Protein AF-A0A7C0XYM8-F1 (afdb_monomer_lite)

Foldseek 3Di:
DVLLVLLLVLLVVLLVVLVVQCPDPDPDPVSVVLSVVSNVLSVVLVVCSVCLVVLVVVLVVVCVVVVFDPVLLVVVLVVVLVVLVVVLVVLVVVLVVVVVVPPPPVNVVSVVVNVVSVVVNVVSVVLVVVLCCLVVCLSVLLSVLSNLSSHHPNRSNVVSVVSNCCSRCVSNVSRCVVVVVVVVVVVVPPPPPPLLKAKEFEAELARQGDAFKWKFKDFPPDPHGPDTFTDHGRRITIDRPVPDDDDAQTKIAIWIDDLNDIAQWVVRIDGRPVSRPHHYDYTYRQQWDDDPFKIKGWDDPFKHKDFDDDDRPDTRIDIDGRDDDIKIKMKGFPPDDDPFDADPNDTDDWDWDWDDDPPTTMTMTMD

Structure (mmCIF, N/CA/C/O backbone):
data_AF-A0A7C0XYM8-F1
#
_entry.id   AF-A0A7C0XYM8-F1
#
loop_
_atom_site.group_PDB
_atom_site.id
_atom_site.type_symbol
_atom_site.label_atom_id
_atom_site.label_alt_id
_atom_site.label_comp_id
_atom_site.label_asym_id
_atom_site.label_entity_id
_atom_site.label_seq_id
_atom_site.pdbx_PDB_ins_code
_atom_site.Cartn_x
_atom_site.Cartn_y
_atom_site.Cartn_z
_atom_site.occupancy
_atom_site.B_iso_or_equiv
_atom_site.auth_seq_id
_atom_site.auth_comp_id
_atom_site.auth_asym_id
_atom_site.auth_atom_id
_atom_site.pdbx_PDB_model_num
ATOM 1 N N . MET A 1 1 ? -22.388 -10.912 35.336 1.00 55.28 1 MET A N 1
ATOM 2 C CA . MET A 1 1 ? -23.159 -9.774 35.887 1.00 55.28 1 MET A CA 1
ATOM 3 C C . MET A 1 1 ? -22.339 -8.966 36.889 1.00 55.28 1 MET A C 1
ATOM 5 O O . MET A 1 1 ? -22.415 -7.745 36.855 1.00 55.28 1 MET A O 1
ATOM 9 N N . ASP A 1 2 ? -21.476 -9.607 37.677 1.00 79.69 2 ASP A N 1
ATOM 10 C CA . ASP A 1 2 ? -20.693 -8.950 38.740 1.00 79.69 2 ASP A CA 1
ATOM 11 C C . ASP A 1 2 ? -19.746 -7.841 38.254 1.00 79.69 2 ASP A C 1
ATOM 13 O O . ASP A 1 2 ? -19.589 -6.826 38.922 1.00 79.69 2 ASP A O 1
ATOM 17 N N . PHE A 1 3 ? -19.164 -7.975 37.058 1.00 84.81 3 PHE A N 1
ATOM 18 C CA . PHE A 1 3 ? -18.240 -6.975 36.502 1.00 84.81 3 PHE A CA 1
ATOM 19 C C . PHE A 1 3 ? -18.913 -5.659 36.090 1.00 84.81 3 PHE A C 1
ATOM 21 O O . PHE A 1 3 ? -18.312 -4.595 36.228 1.00 84.81 3 PHE A O 1
ATOM 28 N N . LEU A 1 4 ? -20.163 -5.712 35.617 1.00 88.25 4 LEU A N 1
ATOM 29 C CA . LEU A 1 4 ? -20.919 -4.503 35.283 1.00 88.25 4 LEU A CA 1
ATOM 30 C C . LEU A 1 4 ? -21.354 -3.780 36.563 1.00 88.25 4 LEU A C 1
ATOM 32 O O . LEU A 1 4 ? -21.213 -2.564 36.653 1.00 88.25 4 LEU A O 1
ATOM 36 N N . LEU A 1 5 ? -21.792 -4.545 37.572 1.00 90.56 5 LEU A N 1
ATOM 37 C CA . LEU A 1 5 ? -22.110 -4.027 38.905 1.00 90.56 5 LEU A CA 1
ATOM 38 C C . LEU A 1 5 ? -20.878 -3.391 39.571 1.00 90.56 5 LEU A C 1
ATOM 40 O O . LEU A 1 5 ? -20.958 -2.337 40.204 1.00 90.56 5 LEU A O 1
ATOM 44 N N . LEU A 1 6 ? -19.709 -4.006 39.394 1.00 91.50 6 LEU A N 1
ATOM 45 C CA . LEU A 1 6 ? -18.446 -3.441 39.846 1.00 91.50 6 LEU A CA 1
ATOM 46 C C . LEU A 1 6 ? -18.173 -2.102 39.145 1.00 91.50 6 LEU A C 1
ATOM 48 O O . LEU A 1 6 ? -17.918 -1.106 39.818 1.00 91.50 6 LEU A O 1
ATOM 52 N N . ALA A 1 7 ? -18.304 -2.040 37.817 1.00 90.25 7 ALA A N 1
ATOM 53 C CA . ALA A 1 7 ? -18.116 -0.802 37.061 1.00 90.25 7 ALA A CA 1
ATOM 54 C C . ALA A 1 7 ? -19.084 0.315 37.499 1.00 90.25 7 ALA A C 1
ATOM 56 O O . ALA A 1 7 ? -18.662 1.470 37.598 1.00 90.25 7 ALA A O 1
ATOM 57 N N . THR A 1 8 ? -20.347 -0.009 37.812 1.00 92.56 8 THR A N 1
ATOM 58 C CA . THR A 1 8 ? -21.312 0.971 38.345 1.00 92.56 8 THR A CA 1
ATOM 59 C C . THR A 1 8 ? -20.925 1.460 39.732 1.00 92.56 8 THR A C 1
ATOM 61 O O . THR A 1 8 ? -20.982 2.662 39.988 1.00 92.56 8 THR A O 1
ATOM 64 N N . ASN A 1 9 ? -20.479 0.563 40.614 1.00 93.94 9 ASN A N 1
ATOM 65 C CA . ASN A 1 9 ? -20.066 0.928 41.969 1.00 93.94 9 ASN A CA 1
ATOM 66 C C . ASN A 1 9 ? -18.823 1.826 41.954 1.00 93.94 9 ASN A C 1
ATOM 68 O O . ASN A 1 9 ? -18.768 2.800 42.703 1.00 93.94 9 ASN A O 1
ATOM 72 N N . LEU A 1 10 ? -17.854 1.560 41.070 1.00 92.50 10 LEU A N 1
ATOM 73 C CA . LEU A 1 10 ? -16.687 2.433 40.896 1.00 92.50 10 LEU A CA 1
ATOM 74 C C . LEU A 1 10 ? -17.061 3.807 40.318 1.00 92.50 10 LEU A C 1
ATOM 76 O O . LEU A 1 10 ? -16.542 4.827 40.777 1.00 92.50 10 LEU A O 1
ATOM 80 N N . ALA A 1 11 ? -17.980 3.859 39.351 1.00 92.94 11 ALA A N 1
ATOM 81 C CA . ALA A 1 11 ? -18.460 5.128 38.807 1.00 92.94 11 ALA A CA 1
ATOM 82 C C . ALA A 1 11 ? -19.177 5.957 39.888 1.00 92.94 11 ALA A C 1
ATOM 84 O O . ALA A 1 11 ? -18.910 7.148 40.042 1.00 92.94 11 ALA A O 1
ATOM 85 N N . LEU A 1 12 ? -20.028 5.317 40.693 1.00 94.31 12 LEU A N 1
ATOM 86 C CA . LEU A 1 12 ? -20.736 5.955 41.802 1.00 94.31 12 LEU A CA 1
ATOM 87 C C . LEU A 1 12 ? -19.774 6.428 42.902 1.00 94.31 12 LEU A C 1
ATOM 89 O O . LEU A 1 12 ? -19.914 7.543 43.401 1.00 94.31 12 LEU A O 1
ATOM 93 N N . LEU A 1 13 ? -18.743 5.641 43.218 1.00 93.50 13 LEU A N 1
ATOM 94 C CA . LEU A 1 13 ? -17.668 6.055 44.121 1.00 93.50 13 LEU A CA 1
ATOM 95 C C . LEU A 1 13 ? -16.953 7.309 43.596 1.00 93.50 13 LEU A C 1
ATOM 97 O O . LEU A 1 13 ? -16.735 8.257 44.346 1.00 93.50 13 LEU A O 1
ATOM 101 N N . THR A 1 14 ? -16.638 7.344 42.300 1.00 92.69 14 THR A N 1
ATOM 102 C CA . THR A 1 14 ? -15.991 8.495 41.651 1.00 92.69 14 THR A CA 1
ATOM 103 C C . THR A 1 14 ? -16.870 9.746 41.720 1.00 92.69 14 THR A C 1
ATOM 105 O O . THR A 1 14 ? -16.374 10.834 42.020 1.00 92.69 14 THR A O 1
ATOM 108 N N . TYR A 1 15 ? -18.181 9.590 41.516 1.00 94.38 15 TYR A N 1
ATOM 109 C CA . TYR A 1 15 ? -19.157 10.668 41.661 1.00 94.38 15 TYR A CA 1
ATOM 110 C C . TYR A 1 15 ? -19.185 11.218 43.092 1.00 94.38 15 TYR A C 1
ATOM 112 O O . TYR A 1 15 ? -19.065 12.428 43.287 1.00 94.38 15 TYR A O 1
ATOM 120 N N . ILE A 1 16 ? -19.283 10.339 44.097 1.00 94.94 16 ILE A N 1
ATOM 121 C CA . ILE A 1 16 ? -19.312 10.731 45.514 1.00 94.94 16 ILE A CA 1
ATOM 122 C C . ILE A 1 16 ? -18.025 11.466 45.903 1.00 94.94 16 ILE A C 1
ATOM 124 O O . ILE A 1 16 ? -18.100 12.525 46.524 1.00 94.94 16 ILE A O 1
ATOM 128 N N . ILE A 1 17 ? -16.853 10.963 45.498 1.00 92.88 17 ILE A N 1
ATOM 129 C CA . ILE A 1 17 ? -15.571 11.647 45.736 1.00 92.88 17 ILE A CA 1
ATOM 130 C C . ILE A 1 17 ? -15.598 13.045 45.107 1.00 92.88 17 ILE A C 1
ATOM 132 O O . ILE A 1 17 ? -15.223 14.017 45.759 1.00 92.88 17 ILE A O 1
ATOM 136 N N . GLY A 1 18 ? -16.088 13.172 43.871 1.00 91.88 18 GLY A N 1
ATOM 137 C CA . GLY A 1 18 ? -16.219 14.461 43.195 1.00 91.88 18 GLY A CA 1
ATOM 138 C C . GLY A 1 18 ? -17.120 15.452 43.940 1.00 91.88 18 GLY A C 1
ATOM 139 O O . GLY A 1 18 ? -16.740 16.612 44.110 1.00 91.88 18 GLY A O 1
ATOM 140 N N . VAL A 1 19 ? -18.272 14.996 44.444 1.00 94.12 19 VAL A N 1
ATOM 141 C CA . VAL A 1 19 ? -19.202 15.819 45.238 1.00 94.12 19 VAL A CA 1
ATOM 142 C C . VAL A 1 19 ? -18.576 16.245 46.566 1.00 94.12 19 VAL A C 1
ATOM 144 O O . VAL A 1 19 ? -18.650 17.422 46.913 1.00 94.12 19 VAL A O 1
ATOM 147 N N . ILE A 1 20 ? -17.904 15.335 47.280 1.00 93.56 20 ILE A N 1
ATOM 148 C CA . ILE A 1 20 ? -17.217 15.646 48.545 1.00 93.56 20 ILE A CA 1
ATOM 149 C C . ILE A 1 20 ? -16.124 16.698 48.324 1.00 93.56 20 ILE A C 1
ATOM 151 O O . ILE A 1 20 ? -16.038 17.668 49.076 1.00 93.56 20 ILE A O 1
ATOM 155 N N . VAL A 1 21 ? -15.324 16.552 47.262 1.00 91.25 21 VAL A N 1
ATOM 156 C CA . VAL A 1 21 ? -14.280 17.521 46.886 1.00 91.25 21 VAL A CA 1
ATOM 157 C C . VAL A 1 21 ? -14.864 18.911 46.620 1.00 91.25 21 VAL A C 1
ATOM 159 O O . VAL A 1 21 ? -14.222 19.916 46.919 1.00 91.25 21 VAL A O 1
ATOM 162 N N . LEU A 1 22 ? -16.079 18.982 46.076 1.00 90.50 22 LEU A N 1
ATOM 163 C CA . LEU A 1 22 ? -16.760 20.238 45.760 1.00 90.50 22 LEU A CA 1
ATOM 164 C C . LEU A 1 22 ? -17.451 20.856 46.989 1.00 90.50 22 LEU A C 1
ATOM 166 O O . LEU A 1 22 ? -17.518 22.079 47.093 1.00 90.50 22 LEU A O 1
ATOM 170 N N . ALA A 1 23 ? -17.934 20.023 47.913 1.00 91.44 23 ALA A N 1
ATOM 171 C CA . ALA A 1 23 ? -18.568 20.441 49.164 1.00 91.44 23 ALA A CA 1
ATOM 172 C C . ALA A 1 23 ? -17.562 20.938 50.219 1.00 91.44 23 ALA A C 1
ATOM 174 O O . ALA A 1 23 ? -17.933 21.690 51.120 1.00 91.44 23 ALA A O 1
ATOM 175 N N . LEU A 1 24 ? -16.294 20.533 50.116 1.00 89.94 24 LEU A N 1
ATOM 176 C CA . LEU A 1 24 ? -15.229 20.987 51.005 1.00 89.94 24 LEU A CA 1
ATOM 177 C C . LEU A 1 24 ? -15.005 22.510 50.871 1.00 89.94 24 LEU A C 1
ATOM 179 O O . LEU A 1 24 ? -14.817 23.006 49.756 1.00 89.94 24 LEU A O 1
ATOM 183 N N . PRO A 1 25 ? -14.943 23.267 51.986 1.00 87.62 25 PRO A N 1
ATOM 184 C CA . PRO A 1 25 ? -14.719 24.713 51.978 1.00 87.62 25 PRO A CA 1
ATOM 185 C C . PRO A 1 25 ? -13.235 25.054 51.739 1.00 87.62 25 PRO A C 1
ATOM 187 O O . PRO A 1 25 ? -12.597 25.737 52.536 1.00 87.62 25 PRO A O 1
ATOM 190 N N . ILE A 1 26 ? -12.651 24.549 50.648 1.00 85.00 26 ILE A N 1
ATOM 191 C CA . ILE A 1 26 ? -11.240 24.754 50.299 1.00 85.00 26 ILE A CA 1
ATOM 192 C C . ILE A 1 26 ? -11.139 25.881 49.256 1.00 85.00 26 ILE A C 1
ATOM 194 O O . ILE A 1 26 ? -11.647 25.731 48.141 1.00 85.00 26 ILE A O 1
ATOM 198 N N . PRO A 1 27 ? -10.435 26.995 49.541 1.00 77.38 27 PRO A N 1
ATOM 199 C CA . PRO A 1 27 ? -10.360 28.162 48.654 1.00 77.38 27 PRO A CA 1
ATOM 200 C C . PRO A 1 27 ? -9.400 27.981 47.458 1.00 77.38 27 PRO A C 1
ATOM 202 O O . PRO A 1 27 ? -8.889 28.956 46.910 1.00 77.38 27 PRO A O 1
ATOM 205 N N . TYR A 1 28 ? -9.140 26.745 47.015 1.00 88.31 28 TYR A N 1
ATOM 206 C CA . TYR A 1 28 ? -8.213 26.458 45.919 1.00 88.31 28 TYR A CA 1
ATOM 207 C C . TYR A 1 28 ? -8.953 26.074 44.632 1.00 88.31 28 TYR A C 1
ATOM 209 O O . TYR A 1 28 ? -9.577 25.015 44.525 1.00 88.31 28 TYR A O 1
ATOM 217 N N . LYS A 1 29 ? -8.830 26.924 43.603 1.00 84.56 29 LYS A N 1
ATOM 218 C CA . LYS A 1 29 ? -9.503 26.749 42.301 1.00 84.56 29 LYS A CA 1
ATOM 219 C C . LYS A 1 29 ? -9.185 25.404 41.632 1.00 84.56 29 LYS A C 1
ATOM 221 O O . LYS A 1 29 ? -10.047 24.860 40.947 1.00 84.56 29 LYS A O 1
ATOM 226 N N . GLY A 1 30 ? -7.976 24.865 41.818 1.00 86.62 30 GLY A N 1
ATOM 227 C CA . GLY A 1 30 ? -7.565 23.591 41.217 1.00 86.62 30 GLY A CA 1
ATOM 228 C C . GLY A 1 30 ? -8.312 22.378 41.780 1.00 86.62 30 GLY A C 1
ATOM 229 O O . GLY A 1 30 ? -8.748 21.527 41.012 1.00 86.62 30 GLY A O 1
ATOM 230 N N . ILE A 1 31 ? -8.543 22.344 43.096 1.00 86.00 31 ILE A N 1
ATOM 231 C CA . ILE A 1 31 ? -9.254 21.249 43.777 1.00 86.00 31 ILE A CA 1
ATOM 232 C C . ILE A 1 31 ? -10.733 21.270 43.380 1.00 86.00 31 ILE A C 1
ATOM 234 O O . ILE A 1 31 ? -11.301 20.238 43.030 1.00 86.00 31 ILE A O 1
ATOM 238 N N . ARG A 1 32 ? -11.334 22.463 43.297 1.00 86.12 32 ARG A N 1
ATOM 239 C CA . ARG A 1 32 ? -12.717 22.611 42.827 1.00 86.12 32 ARG A CA 1
ATOM 240 C C . ARG A 1 32 ? -12.898 22.156 41.374 1.00 86.12 32 ARG A C 1
ATOM 242 O O . ARG A 1 32 ? -13.880 21.486 41.068 1.00 86.12 32 ARG A O 1
ATOM 249 N N . LYS A 1 33 ? -11.946 22.471 40.483 1.00 88.81 33 LYS A N 1
ATOM 250 C CA . LYS A 1 33 ? -11.941 21.955 39.099 1.00 88.81 33 LYS A CA 1
ATOM 251 C C . LYS A 1 33 ? -11.842 20.429 39.064 1.00 88.81 33 LYS A C 1
ATOM 253 O O . LYS A 1 33 ? -12.540 19.804 38.275 1.00 88.81 33 LYS A O 1
ATOM 258 N N . TRP A 1 34 ? -11.019 19.839 39.929 1.00 90.88 34 TRP A N 1
ATOM 259 C CA . TRP A 1 34 ? -10.894 18.387 40.066 1.00 90.88 34 TRP A CA 1
ATOM 260 C C . TRP A 1 34 ? -12.204 17.717 40.487 1.00 90.88 34 TRP A C 1
ATOM 262 O O . TRP A 1 34 ? -12.594 16.729 39.872 1.00 90.88 34 TRP A O 1
ATOM 272 N N . GLY A 1 35 ? -12.922 18.282 41.463 1.00 89.94 35 GLY A N 1
ATOM 273 C CA . GLY A 1 35 ? -14.242 17.780 41.865 1.00 89.94 35 GLY A CA 1
ATOM 274 C C . GLY A 1 35 ? -15.245 17.770 40.707 1.00 89.94 35 GLY A C 1
ATOM 275 O O . GLY A 1 35 ? -15.888 16.753 40.455 1.00 89.94 35 GLY A O 1
ATOM 276 N N . ILE A 1 36 ? -15.310 18.863 39.935 1.00 90.56 36 ILE A N 1
ATOM 277 C CA . ILE A 1 36 ? -16.163 18.952 38.734 1.00 90.56 36 ILE A CA 1
ATOM 278 C C . ILE A 1 36 ? -15.761 17.898 37.692 1.00 90.56 36 ILE A C 1
ATOM 280 O O . ILE A 1 36 ? -16.628 17.227 37.135 1.00 90.56 36 ILE A O 1
ATOM 284 N N . LEU A 1 37 ? -14.460 17.721 37.441 1.00 91.56 37 LEU A N 1
ATOM 285 C CA . LEU A 1 37 ? -13.958 16.729 36.484 1.00 91.56 37 LEU A CA 1
ATOM 286 C C . LEU A 1 37 ? -14.336 15.298 36.883 1.00 91.56 37 LEU A C 1
ATOM 288 O O . LEU A 1 37 ? -14.801 14.547 36.032 1.00 91.56 37 LEU A O 1
ATOM 292 N N . LEU A 1 38 ? -14.207 14.939 38.164 1.00 92.00 38 LEU A N 1
ATOM 293 C CA . LEU A 1 38 ? -14.589 13.615 38.668 1.00 92.00 38 LEU A CA 1
ATOM 294 C C . LEU A 1 38 ? -16.090 13.345 38.504 1.00 92.00 38 LEU A C 1
ATOM 296 O O . LEU A 1 38 ? -16.467 12.245 38.104 1.00 92.00 38 LEU A O 1
ATOM 300 N N . ILE A 1 39 ? -16.940 14.348 38.747 1.00 93.31 39 ILE A N 1
ATOM 301 C CA . ILE A 1 39 ? -18.392 14.241 38.530 1.00 93.31 39 ILE A CA 1
ATOM 302 C C . ILE A 1 39 ? -18.700 13.986 37.048 1.00 93.31 39 ILE A C 1
ATOM 304 O O . ILE A 1 39 ? -19.458 13.072 36.724 1.00 93.31 39 ILE A O 1
ATOM 308 N N . VAL A 1 40 ? -18.095 14.761 36.142 1.00 93.19 40 VAL A N 1
ATOM 309 C CA . VAL A 1 40 ? -18.281 14.598 34.689 1.00 93.19 40 VAL A CA 1
ATOM 310 C C . VAL A 1 40 ? -17.785 13.230 34.222 1.00 93.19 40 VAL A C 1
ATOM 312 O O . VAL A 1 40 ? -18.455 12.558 33.437 1.00 93.19 40 VAL A O 1
ATOM 315 N N . ASP A 1 41 ? -16.631 12.789 34.718 1.00 90.69 41 ASP A N 1
ATOM 316 C CA . ASP A 1 41 ? -16.068 11.492 34.366 1.00 90.69 41 ASP A CA 1
ATOM 317 C C . ASP A 1 41 ? -16.975 10.345 34.841 1.00 90.69 41 ASP A C 1
ATOM 319 O O . ASP A 1 41 ? -17.268 9.445 34.052 1.00 90.69 41 ASP A O 1
ATOM 323 N N . ALA A 1 42 ? -17.494 10.413 36.069 1.00 93.19 42 ALA A N 1
ATOM 324 C CA . ALA A 1 42 ? -18.429 9.427 36.604 1.00 93.19 42 ALA A CA 1
ATOM 325 C C . ALA A 1 42 ? -19.740 9.357 35.807 1.00 93.19 42 ALA A C 1
ATOM 327 O O . ALA A 1 42 ? -20.196 8.264 35.469 1.00 93.19 42 ALA A O 1
ATOM 328 N N . LEU A 1 43 ? -20.313 10.510 35.441 1.00 94.06 43 LEU A N 1
ATOM 329 C CA . LEU A 1 43 ? -21.502 10.567 34.586 1.00 94.06 43 LEU A CA 1
ATOM 330 C C . LEU A 1 43 ? -21.226 9.948 33.212 1.00 94.06 43 LEU A C 1
ATOM 332 O O . LEU A 1 43 ? -22.025 9.150 32.726 1.00 94.06 43 LEU A O 1
ATOM 336 N N . SER A 1 44 ? -20.070 10.245 32.609 1.00 92.00 44 SER A N 1
ATOM 337 C CA . SER A 1 44 ? -19.688 9.643 31.326 1.00 92.00 44 SER A CA 1
ATOM 338 C C . SER A 1 44 ? -19.561 8.118 31.415 1.00 92.00 44 SER A C 1
ATOM 340 O O . SER A 1 44 ? -20.010 7.412 30.514 1.00 92.00 44 SER A O 1
ATOM 342 N N . ALA A 1 45 ? -19.012 7.604 32.520 1.00 92.81 45 ALA A N 1
ATOM 343 C CA . ALA A 1 45 ? -18.892 6.172 32.765 1.00 92.81 45 ALA A CA 1
ATOM 344 C C . ALA A 1 45 ? -20.268 5.514 32.955 1.00 92.81 45 ALA A C 1
ATOM 346 O O . ALA A 1 45 ? -20.532 4.473 32.362 1.00 92.81 45 ALA A O 1
ATOM 347 N N . MET A 1 46 ? -21.178 6.141 33.710 1.00 93.44 46 MET A N 1
ATOM 348 C CA . MET A 1 46 ? -22.551 5.647 33.890 1.00 93.44 46 MET A CA 1
ATOM 349 C C . MET A 1 46 ? -23.331 5.578 32.575 1.00 93.44 46 MET A C 1
ATOM 351 O O . MET A 1 46 ? -24.032 4.594 32.330 1.00 93.44 46 MET A O 1
ATOM 355 N N . VAL A 1 47 ? -23.187 6.586 31.710 1.00 94.31 47 VAL A N 1
ATOM 356 C CA . VAL A 1 47 ? -23.795 6.567 30.372 1.00 94.31 47 VAL A CA 1
ATOM 357 C C . VAL A 1 47 ? -23.241 5.399 29.560 1.00 94.31 47 VAL A C 1
ATOM 359 O O . VAL A 1 47 ? -24.024 4.605 29.048 1.00 94.31 47 VAL A O 1
ATOM 362 N N . LEU A 1 48 ? -21.912 5.244 29.506 1.00 92.69 48 LEU A N 1
ATOM 363 C CA . LEU A 1 48 ? -21.231 4.140 28.814 1.00 92.69 48 LEU A CA 1
ATOM 364 C C . LEU A 1 48 ? -21.687 2.758 29.301 1.00 92.69 48 LEU A C 1
ATOM 366 O O . LEU A 1 48 ? -21.943 1.871 28.489 1.00 92.69 48 LEU A O 1
ATOM 370 N N . ILE A 1 49 ? -21.829 2.586 30.615 1.00 93.38 49 ILE A N 1
ATOM 371 C CA . ILE A 1 49 ? -22.340 1.353 31.221 1.00 93.38 49 ILE A CA 1
ATOM 372 C C . ILE A 1 49 ? -23.793 1.101 30.798 1.00 93.38 49 ILE A C 1
ATOM 374 O O . ILE A 1 49 ? -24.139 -0.024 30.443 1.00 93.38 49 ILE A O 1
ATOM 378 N N . SER A 1 50 ? -24.630 2.141 30.780 1.00 92.06 50 SER A N 1
ATOM 379 C CA . SER A 1 50 ? -26.046 2.029 30.403 1.00 92.06 50 SER A CA 1
ATOM 380 C C . SER A 1 50 ? -26.230 1.626 28.936 1.00 92.06 50 SER A C 1
ATOM 382 O O . SER A 1 50 ? -27.145 0.873 28.612 1.00 92.06 50 SER A O 1
ATOM 384 N N . ILE A 1 51 ? -25.337 2.076 28.049 1.00 93.50 51 ILE A N 1
ATOM 385 C CA . ILE A 1 51 ? -25.362 1.739 26.616 1.00 93.50 51 ILE A CA 1
ATOM 386 C C . ILE A 1 51 ? -24.538 0.492 26.259 1.00 93.50 51 ILE A C 1
ATOM 388 O O . ILE A 1 51 ? -24.419 0.169 25.079 1.00 93.50 51 ILE A O 1
ATOM 392 N N . TYR A 1 52 ? -23.982 -0.232 27.238 1.00 92.06 52 TYR A N 1
ATOM 393 C CA . TYR A 1 52 ? -23.120 -1.400 27.004 1.00 92.06 52 TYR A CA 1
ATOM 394 C C . TYR A 1 52 ? -23.753 -2.427 26.055 1.00 92.06 52 TYR A C 1
ATOM 396 O O . TYR A 1 52 ? -23.128 -2.839 25.079 1.00 92.06 52 TYR A O 1
ATOM 404 N N . GLY A 1 53 ? -25.016 -2.792 26.297 1.00 90.31 53 GLY A N 1
ATOM 405 C CA . GLY A 1 53 ? -25.734 -3.738 25.441 1.00 90.31 53 GLY A CA 1
ATOM 406 C C . GLY A 1 53 ? -25.880 -3.224 24.008 1.00 90.31 53 GLY A C 1
ATOM 407 O O . GLY A 1 53 ? -25.608 -3.956 23.063 1.00 90.31 53 GLY A O 1
ATOM 408 N N . ALA A 1 54 ? -26.230 -1.946 23.836 1.00 91.19 54 ALA A N 1
ATOM 409 C CA . ALA A 1 54 ? -26.357 -1.333 22.515 1.00 91.19 54 ALA A CA 1
ATOM 410 C C . ALA A 1 54 ? -25.023 -1.330 21.751 1.00 91.19 54 ALA A C 1
ATOM 412 O O . ALA A 1 54 ? -24.997 -1.633 20.562 1.00 91.19 54 ALA A O 1
ATOM 413 N N . LEU A 1 55 ? -23.908 -1.056 22.432 1.00 91.00 55 LEU A N 1
ATOM 414 C CA . LEU A 1 55 ? -22.567 -1.095 21.840 1.00 91.00 55 LEU A CA 1
ATOM 415 C C . LEU A 1 55 ? -22.155 -2.512 21.402 1.00 91.00 55 LEU A C 1
ATOM 417 O O . LEU A 1 55 ? -21.485 -2.664 20.378 1.00 91.00 55 LEU A O 1
ATOM 421 N N . LEU A 1 56 ? -22.586 -3.554 22.123 1.00 90.25 56 LEU A N 1
ATOM 422 C CA . LEU A 1 56 ? -22.416 -4.936 21.672 1.00 90.25 56 LEU A CA 1
ATOM 423 C C . LEU A 1 56 ? -23.285 -5.245 20.445 1.00 90.25 56 LEU A C 1
ATOM 425 O O . LEU A 1 56 ? -22.786 -5.776 19.460 1.00 90.25 56 LEU A O 1
ATOM 429 N N . TYR A 1 57 ? -24.549 -4.841 20.414 1.00 91.56 57 TYR A N 1
ATOM 430 C CA . TYR A 1 57 ? -25.372 -5.087 19.223 1.00 91.56 57 TYR A CA 1
ATOM 431 C C . TYR A 1 57 ? -24.945 -4.264 18.003 1.00 91.56 57 TYR A C 1
ATOM 433 O O . TYR A 1 57 ? -25.147 -4.693 16.870 1.00 91.56 57 TYR A O 1
ATOM 441 N N . MET A 1 58 ? -24.310 -3.109 18.209 1.00 90.56 58 MET A N 1
ATOM 442 C CA . MET A 1 58 ? -23.880 -2.227 17.123 1.00 90.56 58 MET A CA 1
ATOM 443 C C . MET A 1 58 ? -22.893 -2.908 16.165 1.00 90.56 58 MET A C 1
ATOM 445 O O . MET A 1 58 ? -22.982 -2.705 14.958 1.00 90.56 58 MET A O 1
ATOM 449 N N . GLY A 1 59 ? -21.973 -3.727 16.684 1.00 88.00 59 GLY A N 1
ATOM 450 C CA . GLY A 1 59 ? -21.014 -4.453 15.844 1.00 88.00 59 GLY A CA 1
ATOM 451 C C . GLY A 1 59 ? -21.704 -5.427 14.888 1.00 88.00 59 GLY A C 1
ATOM 452 O O . GLY A 1 59 ? -21.444 -5.403 13.688 1.00 88.00 59 GLY A O 1
ATOM 453 N N . ASP A 1 60 ? -22.639 -6.218 15.413 1.00 90.56 60 ASP A N 1
ATOM 454 C CA . ASP A 1 60 ? -23.425 -7.169 14.625 1.00 90.56 60 ASP A CA 1
ATOM 455 C C . ASP A 1 60 ? -24.354 -6.454 13.642 1.00 90.56 60 ASP A C 1
ATOM 457 O O . ASP A 1 60 ? -24.483 -6.862 12.491 1.00 90.56 60 ASP A O 1
ATOM 461 N N . PHE A 1 61 ? -24.949 -5.335 14.057 1.00 92.50 61 PHE A N 1
ATOM 462 C CA . PHE A 1 61 ? -25.776 -4.501 13.191 1.00 92.50 61 PHE A CA 1
ATOM 463 C C . PHE A 1 61 ? -25.000 -3.975 11.974 1.00 92.50 61 PHE A C 1
ATOM 465 O O . PHE A 1 61 ? -25.485 -4.093 10.850 1.00 92.50 61 PHE A O 1
ATOM 472 N N . ILE A 1 62 ? -23.789 -3.440 12.175 1.00 92.50 62 ILE A N 1
ATOM 473 C CA . ILE A 1 62 ? -22.949 -2.929 11.078 1.00 92.50 62 ILE A CA 1
ATOM 474 C C . ILE A 1 62 ? -22.557 -4.062 10.125 1.00 92.50 62 ILE A C 1
ATOM 476 O O . ILE A 1 62 ? -22.650 -3.902 8.910 1.00 92.50 62 ILE A O 1
ATOM 480 N N . LEU A 1 63 ? -22.140 -5.210 10.662 1.00 92.56 63 LEU A N 1
ATOM 481 C CA . LEU A 1 63 ? -21.747 -6.363 9.851 1.00 92.56 63 LEU A CA 1
ATOM 482 C C . LEU A 1 63 ? -22.918 -6.896 9.016 1.00 92.56 63 LEU A C 1
ATOM 484 O O . LEU A 1 63 ? -22.765 -7.093 7.811 1.00 92.56 63 LEU A O 1
ATOM 488 N N . ASN A 1 64 ? -24.100 -7.023 9.623 1.00 92.56 64 ASN A N 1
ATOM 489 C CA . ASN A 1 64 ? -25.315 -7.448 8.932 1.00 92.56 64 ASN A CA 1
ATOM 490 C C . ASN A 1 64 ? -25.747 -6.454 7.845 1.00 92.56 64 ASN A C 1
ATOM 492 O O . ASN A 1 64 ? -26.141 -6.879 6.763 1.00 92.56 64 ASN A O 1
ATOM 496 N N . LEU A 1 65 ? -25.634 -5.144 8.096 1.00 92.94 65 LEU A N 1
ATOM 497 C CA . LEU A 1 65 ? -25.945 -4.108 7.105 1.00 92.94 65 LEU A CA 1
ATOM 498 C C . LEU A 1 65 ? -25.024 -4.189 5.879 1.00 92.94 65 LEU A C 1
ATOM 500 O O . LEU A 1 65 ? -25.466 -3.964 4.756 1.00 92.94 65 LEU A O 1
ATOM 504 N N . LEU A 1 66 ? -23.748 -4.512 6.098 1.00 91.62 66 LEU A N 1
ATOM 505 C CA . LEU A 1 66 ? -22.750 -4.649 5.037 1.00 91.62 66 LEU A CA 1
ATOM 506 C C . LEU A 1 66 ? -22.756 -6.044 4.386 1.00 91.62 66 LEU A C 1
ATOM 508 O O . LEU A 1 66 ? -22.055 -6.247 3.398 1.00 91.62 66 LEU A O 1
ATOM 512 N N . GLY A 1 67 ? -23.526 -6.998 4.917 1.00 90.12 67 GLY A N 1
ATOM 513 C CA . GLY A 1 67 ? -23.596 -8.373 4.415 1.00 90.12 67 GLY A CA 1
ATOM 514 C C . GLY A 1 67 ? -22.369 -9.234 4.741 1.00 90.12 67 GLY A C 1
ATOM 515 O O . GLY A 1 67 ? -22.130 -10.228 4.056 1.00 90.12 67 GLY A O 1
ATOM 516 N N . TYR A 1 68 ? -21.588 -8.876 5.765 1.00 92.81 68 TYR A N 1
ATOM 517 C CA . TYR A 1 68 ? -20.409 -9.634 6.204 1.00 92.81 68 TYR A CA 1
ATOM 518 C C . TYR A 1 68 ? -20.679 -10.381 7.510 1.00 92.81 68 TYR A C 1
ATOM 520 O O . TYR A 1 68 ? -21.441 -9.931 8.359 1.00 92.81 68 TYR A O 1
ATOM 528 N N . SER A 1 69 ? -20.016 -11.522 7.695 1.00 93.62 69 SER A N 1
ATOM 529 C CA . SER A 1 69 ? -20.134 -12.344 8.905 1.00 93.62 69 SER A CA 1
ATOM 530 C C . SER A 1 69 ? -18.781 -12.886 9.358 1.00 93.62 69 SER A C 1
ATOM 532 O O . SER A 1 69 ? -17.850 -13.039 8.563 1.00 93.62 69 SER A O 1
ATOM 534 N N . TRP A 1 70 ? -18.671 -13.231 10.638 1.00 94.06 70 TRP A N 1
ATOM 535 C CA . TRP A 1 70 ? -17.467 -13.864 11.179 1.00 94.06 70 TRP A CA 1
ATOM 536 C C . TRP A 1 70 ? -17.165 -15.221 10.543 1.00 94.06 70 TRP A C 1
ATOM 538 O O . TRP A 1 70 ? -16.004 -15.520 10.269 1.00 94.06 70 TRP A O 1
ATOM 548 N N . ASP A 1 71 ? -18.191 -16.005 10.216 1.00 93.44 71 ASP A N 1
ATOM 549 C CA . ASP A 1 71 ? -18.024 -17.292 9.536 1.00 93.44 71 ASP A CA 1
ATOM 550 C C . ASP A 1 71 ? -17.429 -17.120 8.130 1.00 93.44 71 ASP A C 1
ATOM 552 O O . ASP A 1 71 ? -16.516 -17.850 7.726 1.00 93.44 71 ASP A O 1
ATOM 556 N N . SER A 1 72 ? -17.879 -16.096 7.393 1.00 91.25 72 SER A N 1
ATOM 557 C CA . SER A 1 72 ? -17.302 -15.753 6.086 1.00 91.25 72 SER A CA 1
ATOM 558 C C . SER A 1 72 ? -15.827 -15.341 6.193 1.00 91.25 72 SER A C 1
ATOM 560 O O . SER A 1 72 ? -15.005 -15.691 5.348 1.00 91.25 72 SER A O 1
ATOM 562 N N . PHE A 1 73 ? -15.455 -14.669 7.280 1.00 94.44 73 PHE A N 1
ATOM 563 C CA . PHE A 1 73 ? -14.077 -14.274 7.538 1.00 94.44 73 PHE A CA 1
ATOM 564 C C . PHE A 1 73 ? -13.176 -15.459 7.913 1.00 94.44 73 PHE A C 1
ATOM 566 O O . PHE A 1 73 ? -12.083 -15.602 7.358 1.00 94.44 73 PHE A O 1
ATOM 573 N N . PHE A 1 74 ? -13.624 -16.343 8.809 1.00 94.06 74 PHE A N 1
ATOM 574 C CA . PHE A 1 74 ? -12.843 -17.521 9.192 1.00 94.06 74 PHE A CA 1
ATOM 575 C C . PHE A 1 74 ? -12.674 -18.495 8.026 1.00 94.06 74 PHE A C 1
ATOM 577 O O . PHE A 1 74 ? -11.571 -18.998 7.813 1.00 94.06 74 PHE A O 1
ATOM 584 N N . SER A 1 75 ? -13.717 -18.709 7.219 1.00 93.12 75 SER A N 1
ATOM 585 C CA . SER A 1 75 ? -13.601 -19.514 5.996 1.00 93.12 75 SER A CA 1
ATOM 586 C C . SER A 1 75 ? -12.605 -18.904 5.002 1.00 93.12 75 SER A C 1
ATOM 588 O O . SER A 1 75 ? -11.742 -19.617 4.486 1.00 93.12 75 SER A O 1
ATOM 590 N N . TRP A 1 76 ? -12.627 -17.582 4.807 1.00 93.38 76 TRP A N 1
ATOM 591 C CA . TRP A 1 76 ? -11.641 -16.876 3.984 1.00 93.38 76 TRP A CA 1
ATOM 592 C C . TRP A 1 76 ? -10.200 -17.046 4.498 1.00 93.38 76 TRP A C 1
ATOM 594 O O . TRP A 1 76 ? -9.291 -17.302 3.701 1.00 93.38 76 TRP A O 1
ATOM 604 N N . LEU A 1 77 ? -9.976 -16.968 5.817 1.00 92.75 77 LEU A N 1
ATOM 605 C CA . LEU A 1 77 ? -8.658 -17.209 6.420 1.00 92.75 77 LEU A CA 1
ATOM 606 C C . LEU A 1 77 ? -8.190 -18.653 6.213 1.00 92.75 77 LEU A C 1
ATOM 608 O O . LEU A 1 77 ? -7.028 -18.868 5.860 1.00 92.75 77 LEU A O 1
ATOM 612 N N . ILE A 1 78 ? -9.073 -19.636 6.400 1.00 91.88 78 ILE A N 1
ATOM 613 C CA . ILE A 1 78 ? -8.756 -21.061 6.228 1.00 91.88 78 ILE A CA 1
ATOM 614 C C . ILE A 1 78 ? -8.334 -21.347 4.785 1.00 91.88 78 ILE A C 1
ATOM 616 O O . ILE A 1 78 ? -7.280 -21.944 4.567 1.00 91.88 78 ILE A O 1
ATOM 620 N N . VAL A 1 79 ? -9.101 -20.865 3.800 1.00 92.19 79 VAL A N 1
ATOM 621 C CA . VAL A 1 79 ? -8.798 -21.067 2.373 1.00 92.19 79 VAL A CA 1
ATOM 622 C C . VAL A 1 79 ? -7.434 -20.474 2.009 1.00 92.19 79 VAL A C 1
ATOM 624 O O . VAL A 1 79 ? -6.619 -21.140 1.369 1.00 92.19 79 VAL A O 1
ATOM 627 N N . ARG A 1 80 ? -7.135 -19.248 2.459 1.00 89.31 80 ARG A N 1
ATOM 628 C CA . ARG A 1 80 ? -5.843 -18.595 2.182 1.00 89.31 80 ARG A CA 1
ATOM 629 C C . ARG A 1 80 ? -4.672 -19.258 2.890 1.00 89.31 80 ARG A C 1
ATOM 631 O O . ARG A 1 80 ? -3.605 -19.396 2.296 1.00 89.31 80 ARG A O 1
ATOM 638 N N . THR A 1 81 ? -4.870 -19.695 4.131 1.00 90.69 81 THR A N 1
ATOM 639 C CA . THR A 1 81 ? -3.851 -20.444 4.874 1.00 90.69 81 THR A CA 1
ATOM 640 C C . THR A 1 81 ? -3.541 -21.759 4.163 1.00 90.69 81 THR A C 1
ATOM 642 O O . THR A 1 81 ? -2.374 -22.069 3.946 1.00 90.69 81 THR A O 1
ATOM 645 N N . GLY A 1 82 ? -4.569 -22.496 3.730 1.00 89.50 82 GLY A N 1
ATOM 646 C CA . GLY A 1 82 ? -4.407 -23.741 2.976 1.00 89.50 82 GLY A CA 1
ATOM 647 C C . GLY A 1 82 ? -3.643 -23.539 1.667 1.00 89.50 82 GLY A C 1
ATOM 648 O O . GLY A 1 82 ? -2.695 -24.274 1.392 1.00 89.50 82 GLY A O 1
ATOM 649 N N . ALA A 1 83 ? -3.986 -22.497 0.903 1.00 89.12 83 ALA A N 1
ATOM 650 C CA . ALA A 1 83 ? -3.280 -22.152 -0.330 1.00 89.12 83 ALA A CA 1
ATOM 651 C C . ALA A 1 83 ? -1.793 -21.837 -0.082 1.00 89.12 83 ALA A C 1
ATOM 653 O O . ALA A 1 83 ? -0.924 -22.363 -0.776 1.00 89.12 83 ALA A O 1
ATOM 654 N N . LEU A 1 84 ? -1.481 -21.032 0.940 1.00 90.44 84 LEU A N 1
ATOM 655 C CA . LEU A 1 84 ? -0.097 -20.694 1.285 1.00 90.44 84 LEU A CA 1
ATOM 656 C C . LEU A 1 84 ? 0.697 -21.904 1.792 1.00 90.44 84 LEU A C 1
ATOM 658 O O . LEU A 1 84 ? 1.863 -22.044 1.435 1.00 90.44 84 LEU A O 1
ATOM 662 N N . ILE A 1 85 ? 0.084 -22.795 2.578 1.00 91.31 85 ILE A N 1
ATOM 663 C CA . ILE A 1 85 ? 0.724 -24.044 3.022 1.00 91.31 85 ILE A CA 1
ATOM 664 C C . ILE A 1 85 ? 1.043 -24.940 1.821 1.00 91.31 85 ILE A C 1
ATOM 666 O O . ILE A 1 85 ? 2.142 -25.487 1.755 1.00 91.31 85 ILE A O 1
ATOM 670 N N . ALA A 1 86 ? 0.125 -25.067 0.859 1.00 91.44 86 ALA A N 1
ATOM 671 C CA . ALA A 1 86 ? 0.353 -25.857 -0.350 1.00 91.44 86 ALA A CA 1
ATOM 672 C C . ALA A 1 86 ? 1.522 -25.301 -1.180 1.00 91.44 86 ALA A C 1
ATOM 674 O O . ALA A 1 86 ? 2.407 -26.056 -1.584 1.00 91.44 86 ALA A O 1
ATOM 675 N N . VAL A 1 87 ? 1.575 -23.977 -1.369 1.00 90.69 87 VAL A N 1
ATOM 676 C CA . VAL A 1 87 ? 2.679 -23.301 -2.072 1.00 90.69 87 VAL A CA 1
ATOM 677 C C . VAL A 1 87 ? 3.996 -23.462 -1.314 1.00 90.69 87 VAL A C 1
ATOM 679 O O . VAL A 1 87 ? 5.008 -23.816 -1.915 1.00 90.69 87 VAL A O 1
ATOM 682 N N . PHE A 1 88 ? 3.992 -23.262 0.005 1.00 90.56 88 PHE A N 1
ATOM 683 C CA . PHE A 1 88 ? 5.172 -23.447 0.847 1.00 90.56 88 PHE A CA 1
ATOM 684 C C . PHE A 1 88 ? 5.700 -24.884 0.780 1.00 90.56 88 PHE A C 1
ATOM 686 O O . PHE A 1 88 ? 6.901 -25.091 0.604 1.00 90.56 88 PHE A O 1
ATOM 693 N N . GLY A 1 89 ? 4.811 -25.874 0.886 1.00 89.19 89 GLY A N 1
ATOM 694 C CA . GLY A 1 89 ? 5.149 -27.292 0.780 1.00 89.19 89 GLY A CA 1
ATOM 695 C C . GLY A 1 89 ? 5.717 -27.642 -0.593 1.00 89.19 89 GLY A C 1
ATOM 696 O O . GLY A 1 89 ? 6.760 -28.287 -0.671 1.00 89.19 89 GLY A O 1
ATOM 697 N N . GLY A 1 90 ? 5.095 -27.145 -1.667 1.00 88.81 90 GLY A N 1
ATOM 698 C CA . GLY A 1 90 ? 5.572 -27.330 -3.038 1.00 88.81 90 GLY A CA 1
ATOM 699 C C . GLY A 1 90 ? 6.958 -26.725 -3.267 1.00 88.81 90 GLY A C 1
ATOM 700 O O . GLY A 1 90 ? 7.864 -27.415 -3.731 1.00 88.81 90 GLY A O 1
ATOM 701 N N . LEU A 1 91 ? 7.162 -25.464 -2.871 1.00 87.50 91 LEU A N 1
ATOM 702 C CA . LEU A 1 91 ? 8.460 -24.786 -2.970 1.00 87.50 91 LEU A CA 1
ATOM 703 C C . LEU A 1 91 ? 9.539 -25.487 -2.137 1.00 87.50 91 LEU A C 1
ATOM 705 O O . LEU A 1 91 ? 10.660 -25.667 -2.609 1.00 87.50 91 LEU A O 1
ATOM 709 N N . SER A 1 92 ? 9.206 -25.913 -0.917 1.00 86.00 92 SER A N 1
ATOM 710 C CA . SER A 1 92 ? 10.139 -26.619 -0.030 1.00 86.00 92 SER A CA 1
ATOM 711 C C . SER A 1 92 ? 10.534 -27.983 -0.595 1.00 86.00 92 SER A C 1
ATOM 713 O O . SER A 1 92 ? 11.705 -28.357 -0.538 1.00 86.00 92 SER A O 1
ATOM 715 N N . TYR A 1 93 ? 9.584 -28.706 -1.193 1.00 87.56 93 TYR A N 1
ATOM 716 C CA . TYR A 1 93 ? 9.841 -29.980 -1.862 1.00 87.56 93 TYR A CA 1
ATOM 717 C C . TYR A 1 93 ? 10.770 -29.806 -3.070 1.00 87.56 93 TYR A C 1
ATOM 719 O O . TYR A 1 93 ? 11.794 -30.484 -3.167 1.00 87.56 93 TYR A O 1
ATOM 727 N N . VAL A 1 94 ? 10.476 -28.835 -3.943 1.00 86.38 94 VAL A N 1
ATOM 728 C CA . VAL A 1 94 ? 11.323 -28.499 -5.102 1.00 86.38 94 VAL A CA 1
ATOM 729 C C . VAL A 1 94 ? 12.722 -28.065 -4.655 1.00 86.38 94 VAL A C 1
ATOM 731 O O . VAL A 1 94 ? 13.716 -28.528 -5.213 1.00 86.38 94 VAL A O 1
ATOM 734 N N . SER A 1 95 ? 12.818 -27.242 -3.606 1.00 83.31 95 SER A N 1
ATOM 735 C CA . SER A 1 95 ? 14.097 -26.804 -3.032 1.00 83.31 95 SER A CA 1
ATOM 736 C C . SER A 1 95 ? 14.916 -27.983 -2.519 1.00 83.31 95 SER A C 1
ATOM 738 O O . SER A 1 95 ? 16.107 -28.087 -2.813 1.00 83.31 95 SER A O 1
ATOM 740 N N . SER A 1 96 ? 14.271 -28.928 -1.831 1.00 82.88 96 SER A N 1
ATOM 741 C CA . SER A 1 96 ? 14.934 -30.133 -1.333 1.00 82.88 96 SER A CA 1
ATOM 742 C C . SER A 1 96 ? 15.488 -31.011 -2.457 1.00 82.88 96 SER A C 1
ATOM 744 O O . SER A 1 96 ? 16.568 -31.574 -2.294 1.00 82.88 96 SER A O 1
ATOM 746 N N . ILE A 1 97 ? 14.783 -31.130 -3.588 1.00 83.19 97 ILE A N 1
ATOM 747 C CA . ILE A 1 97 ? 15.272 -31.884 -4.754 1.00 83.19 97 ILE A CA 1
ATOM 748 C C . ILE A 1 97 ? 16.466 -31.164 -5.384 1.00 83.19 97 ILE A C 1
ATOM 750 O O . ILE A 1 97 ? 17.513 -31.774 -5.589 1.00 83.19 97 ILE A O 1
ATOM 754 N N . LEU A 1 98 ? 16.336 -29.864 -5.657 1.00 78.25 98 LEU A N 1
ATOM 755 C CA . LEU A 1 98 ? 17.369 -29.079 -6.340 1.00 78.25 98 LEU A CA 1
ATOM 756 C C . LEU A 1 98 ? 18.654 -28.940 -5.516 1.00 78.25 98 LEU A C 1
ATOM 758 O O . LEU A 1 98 ? 19.744 -28.902 -6.090 1.00 78.25 98 LEU A O 1
ATOM 762 N N . ARG A 1 99 ? 18.554 -28.928 -4.180 1.00 70.44 99 ARG A N 1
ATOM 763 C CA . ARG A 1 99 ? 19.717 -28.886 -3.281 1.00 70.44 99 ARG A CA 1
ATOM 764 C C . ARG A 1 99 ? 20.637 -30.096 -3.453 1.00 70.44 99 ARG A C 1
ATOM 766 O O . ARG A 1 99 ? 21.842 -29.961 -3.269 1.00 70.44 99 ARG A O 1
ATOM 773 N N . ASN A 1 100 ? 20.098 -31.245 -3.860 1.00 66.62 100 ASN A N 1
ATOM 774 C CA . ASN A 1 100 ? 20.897 -32.443 -4.119 1.00 66.62 100 ASN A CA 1
ATOM 775 C C . ASN A 1 100 ? 21.688 -32.366 -5.439 1.00 66.62 100 ASN A C 1
ATOM 777 O O . ASN A 1 100 ? 22.625 -33.137 -5.624 1.00 66.62 100 ASN A O 1
ATOM 781 N N . VAL A 1 101 ? 21.357 -31.434 -6.342 1.00 67.06 101 VAL A N 1
ATOM 782 C CA . VAL A 1 101 ? 21.912 -31.373 -7.710 1.00 67.06 101 VAL A CA 1
ATOM 783 C C . VAL A 1 101 ? 22.891 -30.197 -7.914 1.00 67.06 101 VAL A C 1
ATOM 785 O O . VAL A 1 101 ? 23.275 -29.899 -9.035 1.00 67.06 101 VAL A O 1
ATOM 788 N N . HIS A 1 102 ? 23.345 -29.528 -6.843 1.00 59.75 102 HIS A N 1
ATOM 789 C CA . HIS A 1 102 ? 24.357 -28.445 -6.874 1.00 59.75 102 HIS A CA 1
ATOM 790 C C . HIS A 1 102 ? 24.084 -27.278 -7.860 1.00 59.75 102 HIS A C 1
ATOM 792 O O . HIS A 1 102 ? 24.995 -26.528 -8.211 1.00 59.75 102 HIS A O 1
ATOM 798 N N . TYR A 1 103 ? 22.831 -27.041 -8.266 1.00 61.84 103 TYR A N 1
ATOM 799 C CA . TYR A 1 103 ? 22.468 -25.883 -9.094 1.00 61.84 103 TYR A CA 1
ATOM 800 C C . TYR A 1 103 ? 22.285 -24.614 -8.245 1.00 61.84 103 TYR A C 1
ATOM 802 O O . TYR A 1 103 ? 21.167 -24.186 -7.956 1.00 61.84 103 TYR A O 1
ATOM 810 N N . PHE A 1 104 ? 23.402 -23.983 -7.872 1.00 56.03 104 PHE A N 1
ATOM 811 C CA . PHE A 1 104 ? 23.450 -22.770 -7.039 1.00 56.03 104 PHE A CA 1
ATOM 812 C C . PHE A 1 104 ? 22.604 -21.594 -7.586 1.00 56.03 104 PHE A C 1
ATOM 814 O O . PHE A 1 104 ? 22.014 -20.836 -6.813 1.00 56.03 104 PHE A O 1
ATOM 821 N N . LEU A 1 105 ? 22.473 -21.470 -8.914 1.00 58.81 105 LEU A N 1
ATOM 822 C CA . LEU A 1 105 ? 21.770 -20.355 -9.570 1.00 58.81 105 LEU A CA 1
ATOM 823 C C . LEU A 1 105 ? 20.237 -20.394 -9.408 1.00 58.81 105 LEU A C 1
ATOM 825 O O . LEU A 1 105 ? 19.609 -19.340 -9.359 1.00 58.81 105 LEU A O 1
ATOM 829 N N . VAL A 1 106 ? 19.625 -21.576 -9.268 1.00 61.06 106 VAL A N 1
ATOM 830 C CA . VAL A 1 106 ? 18.156 -21.719 -9.122 1.00 61.06 106 VAL A CA 1
ATOM 831 C C . VAL A 1 106 ? 17.736 -21.720 -7.648 1.00 61.06 106 VAL A C 1
ATOM 833 O O . VAL A 1 106 ? 16.628 -21.308 -7.306 1.00 61.06 106 VAL A O 1
ATOM 836 N N . THR A 1 107 ? 18.635 -22.112 -6.740 1.00 63.41 107 THR A N 1
ATOM 837 C CA . THR A 1 107 ? 18.343 -22.154 -5.298 1.00 63.41 107 THR A CA 1
ATOM 838 C C . THR A 1 107 ? 18.173 -20.770 -4.665 1.00 63.41 107 THR A C 1
ATOM 840 O O . THR A 1 107 ? 17.441 -20.642 -3.687 1.00 63.41 107 THR A O 1
ATOM 843 N N . SER A 1 108 ? 18.798 -19.726 -5.225 1.00 70.88 108 SER A N 1
ATOM 844 C CA . SER A 1 108 ? 18.718 -18.351 -4.704 1.00 70.88 108 SER A CA 1
ATOM 845 C C . SER A 1 108 ? 17.301 -17.740 -4.789 1.00 70.88 108 SER A C 1
ATOM 847 O O . SER A 1 108 ? 16.729 -17.439 -3.737 1.00 70.88 108 SER A O 1
ATOM 849 N N . PRO A 1 109 ? 16.659 -17.630 -5.974 1.00 76.94 109 PRO A N 1
ATOM 850 C CA . PRO A 1 109 ? 15.299 -17.084 -6.075 1.00 76.94 109 PRO A CA 1
ATOM 851 C C . PRO A 1 109 ? 14.249 -17.961 -5.379 1.00 76.94 109 PRO A C 1
ATOM 853 O O . PRO A 1 109 ? 13.277 -17.451 -4.824 1.00 76.94 109 PRO A O 1
ATOM 856 N N . LEU A 1 110 ? 14.458 -19.280 -5.353 1.00 81.38 110 LEU A N 1
ATOM 857 C CA . LEU A 1 110 ? 13.549 -20.216 -4.697 1.00 81.38 110 LEU A CA 1
ATOM 858 C C . LEU A 1 110 ? 13.550 -20.044 -3.172 1.00 81.38 110 LEU A C 1
ATOM 860 O O . LEU A 1 110 ? 12.488 -20.015 -2.553 1.00 81.38 110 LEU A O 1
ATOM 864 N N . ASN A 1 111 ? 14.727 -19.877 -2.565 1.00 82.00 111 ASN A N 1
ATOM 865 C CA . ASN A 1 111 ? 14.833 -19.604 -1.133 1.00 82.00 111 ASN A CA 1
ATOM 866 C C . ASN A 1 111 ? 14.197 -18.256 -0.772 1.00 82.00 111 ASN A C 1
ATOM 868 O O . ASN A 1 111 ? 13.501 -18.176 0.239 1.00 82.00 111 ASN A O 1
ATOM 872 N N . LEU A 1 112 ? 14.347 -17.230 -1.618 1.00 85.00 112 LEU A N 1
ATOM 873 C CA . LEU A 1 112 ? 13.636 -15.961 -1.438 1.00 85.00 112 LEU A CA 1
ATOM 874 C C . LEU A 1 112 ? 12.114 -16.172 -1.456 1.00 85.00 112 LEU A C 1
ATOM 876 O O . LEU A 1 112 ? 11.431 -15.750 -0.523 1.00 85.00 112 LEU A O 1
ATOM 880 N N . ALA A 1 113 ? 11.579 -16.902 -2.438 1.00 85.31 113 ALA A N 1
ATOM 881 C CA . ALA A 1 113 ? 10.150 -17.219 -2.496 1.00 85.31 113 ALA A CA 1
ATOM 882 C C . ALA A 1 113 ? 9.660 -17.950 -1.231 1.00 85.31 113 ALA A C 1
ATOM 884 O O . ALA A 1 113 ? 8.637 -17.574 -0.657 1.00 85.31 113 ALA A O 1
ATOM 885 N N . ILE A 1 114 ? 10.419 -18.936 -0.737 1.00 87.12 114 ILE A N 1
ATOM 886 C CA . ILE A 1 114 ? 10.112 -19.650 0.515 1.00 87.12 114 ILE A CA 1
ATOM 887 C C . ILE A 1 114 ? 10.063 -18.682 1.703 1.00 87.12 114 ILE A C 1
ATOM 889 O O . ILE A 1 114 ? 9.140 -18.763 2.517 1.00 87.12 114 ILE A O 1
ATOM 893 N N . THR A 1 115 ? 11.012 -17.744 1.807 1.00 89.00 115 THR A N 1
ATOM 894 C CA . THR A 1 115 ? 11.014 -16.761 2.902 1.00 89.00 115 THR A CA 1
ATOM 895 C C . THR A 1 115 ? 9.803 -15.832 2.858 1.00 89.00 115 THR A C 1
ATOM 897 O O . THR A 1 115 ? 9.171 -15.633 3.895 1.00 89.00 115 THR A O 1
ATOM 900 N N . TYR A 1 116 ? 9.409 -15.334 1.681 1.00 89.88 116 TYR A N 1
ATOM 901 C CA . TYR A 1 116 ? 8.216 -14.492 1.540 1.00 89.88 116 TYR A CA 1
ATOM 902 C C . TYR A 1 116 ? 6.931 -15.240 1.891 1.00 89.88 116 TYR A C 1
ATOM 904 O O . TYR A 1 116 ? 6.088 -14.708 2.615 1.00 89.88 116 TYR A O 1
ATOM 912 N N . VAL A 1 117 ? 6.788 -16.489 1.439 1.00 91.44 117 VAL A N 1
ATOM 913 C CA . VAL A 1 117 ? 5.617 -17.315 1.772 1.00 91.44 117 VAL A CA 1
ATOM 914 C C . VAL A 1 117 ? 5.576 -17.619 3.273 1.00 91.44 117 VAL A C 1
ATOM 916 O O . VAL A 1 117 ? 4.513 -17.539 3.886 1.00 91.44 117 VAL A O 1
ATOM 919 N N . SER A 1 118 ? 6.726 -17.896 3.894 1.00 90.00 118 SER A N 1
ATOM 920 C CA . SER A 1 118 ? 6.835 -18.085 5.347 1.00 90.00 118 SER A CA 1
ATOM 921 C C . SER A 1 118 ? 6.431 -16.827 6.126 1.00 90.00 118 SER A C 1
ATOM 923 O O . SER A 1 118 ? 5.656 -16.901 7.084 1.00 90.00 118 SER A O 1
ATOM 925 N N . LEU A 1 119 ? 6.885 -15.651 5.682 1.00 92.00 119 LEU A N 1
ATOM 926 C CA . LEU A 1 119 ? 6.514 -14.370 6.283 1.00 92.00 119 LEU A CA 1
ATOM 927 C C . LEU A 1 119 ? 5.004 -14.113 6.160 1.00 92.00 119 LEU A C 1
ATOM 929 O O . LEU A 1 119 ? 4.365 -13.719 7.137 1.00 92.00 119 LEU A O 1
ATOM 933 N N . ALA A 1 120 ? 4.422 -14.402 4.993 1.00 90.81 120 ALA A N 1
ATOM 934 C CA . ALA A 1 120 ? 2.984 -14.291 4.762 1.00 90.81 120 ALA A CA 1
ATOM 935 C C . ALA A 1 120 ? 2.180 -15.236 5.672 1.00 90.81 120 ALA A C 1
ATOM 937 O O . ALA A 1 120 ? 1.182 -14.816 6.256 1.00 90.81 120 ALA A O 1
ATOM 938 N N . LEU A 1 121 ? 2.633 -16.481 5.856 1.00 91.75 121 LEU A N 1
ATOM 939 C CA . LEU A 1 121 ? 2.028 -17.438 6.791 1.00 91.75 121 LEU A CA 1
ATOM 940 C C . LEU A 1 121 ? 2.094 -16.947 8.243 1.00 91.75 121 LEU A C 1
ATOM 942 O O . LEU A 1 121 ? 1.106 -17.044 8.970 1.00 91.75 121 LEU A O 1
ATOM 946 N N . SER A 1 122 ? 3.233 -16.390 8.663 1.00 92.25 122 SER A N 1
ATOM 947 C CA . SER A 1 122 ? 3.398 -15.810 10.001 1.00 92.25 122 SER A CA 1
ATOM 948 C C . SER A 1 122 ? 2.431 -14.644 10.235 1.00 92.25 122 SER A C 1
ATOM 950 O O . SER A 1 122 ? 1.729 -14.607 11.249 1.00 92.25 122 SER A O 1
ATOM 952 N N . ALA A 1 123 ? 2.316 -13.738 9.259 1.00 92.44 123 ALA A N 1
ATOM 953 C CA . ALA A 1 123 ? 1.368 -12.629 9.309 1.00 92.44 123 ALA A CA 1
ATOM 954 C C . ALA A 1 123 ? -0.087 -13.122 9.388 1.00 92.44 123 ALA A C 1
ATOM 956 O O . ALA A 1 123 ? -0.851 -12.651 10.233 1.00 92.44 123 ALA A O 1
ATOM 957 N N . LEU A 1 124 ? -0.464 -14.116 8.574 1.00 91.75 124 LEU A N 1
ATOM 958 C CA . LEU A 1 124 ? -1.814 -14.686 8.600 1.00 91.75 124 LEU A CA 1
ATOM 959 C C . LEU A 1 124 ? -2.128 -15.357 9.942 1.00 91.75 124 LEU A C 1
ATOM 961 O O . LEU A 1 124 ? -3.236 -15.217 10.456 1.00 91.75 124 LEU A O 1
ATOM 965 N N . LYS A 1 125 ? -1.149 -16.041 10.545 1.00 90.75 125 LYS A N 1
ATOM 966 C CA . LYS A 1 125 ? -1.286 -16.655 11.872 1.00 90.75 125 LYS A CA 1
ATOM 967 C C . LYS A 1 125 ? -1.517 -15.609 12.962 1.00 90.75 125 LYS A C 1
ATOM 969 O O . LYS A 1 125 ? -2.339 -15.839 13.847 1.00 90.75 125 LYS A O 1
ATOM 974 N N . LEU A 1 126 ? -0.825 -14.470 12.898 1.00 93.06 126 LEU A N 1
ATOM 975 C CA . LEU A 1 126 ? -1.030 -13.359 13.831 1.00 93.06 126 LEU A CA 1
ATOM 976 C C . LEU A 1 126 ? -2.449 -12.796 13.690 1.00 93.06 126 LEU A C 1
ATOM 978 O O . LEU A 1 126 ? -3.149 -12.667 14.692 1.00 93.06 126 LEU A O 1
ATOM 982 N N . ILE A 1 127 ? -2.899 -12.544 12.456 1.00 93.19 127 ILE A N 1
ATOM 983 C CA . ILE A 1 127 ? -4.267 -12.082 12.175 1.00 93.19 127 ILE A CA 1
ATOM 984 C C . ILE A 1 127 ? -5.291 -13.082 12.715 1.00 93.19 127 ILE A C 1
ATOM 986 O O . ILE A 1 127 ? -6.214 -12.682 13.421 1.00 93.19 127 ILE A O 1
ATOM 990 N N . TYR A 1 128 ? -5.108 -14.377 12.447 1.00 93.25 128 TYR A N 1
ATOM 991 C CA . TYR A 1 128 ? -5.988 -15.425 12.959 1.00 93.25 128 TYR A CA 1
ATOM 992 C C . TYR A 1 128 ? -6.043 -15.405 14.490 1.00 93.25 128 TYR A C 1
ATOM 994 O O . TYR A 1 128 ? -7.127 -15.306 15.060 1.00 93.25 128 TYR A O 1
ATOM 1002 N N . PHE A 1 129 ? -4.891 -15.407 15.165 1.00 92.69 129 PHE A N 1
ATOM 1003 C CA . PHE A 1 129 ? -4.832 -15.366 16.627 1.00 92.69 129 PHE A CA 1
ATOM 1004 C C . PHE A 1 129 ? -5.543 -14.133 17.199 1.00 92.69 129 PHE A C 1
ATOM 1006 O O . PHE A 1 129 ? -6.401 -14.265 18.071 1.00 92.69 129 PHE A O 1
ATOM 1013 N N . LEU A 1 130 ? -5.234 -12.944 16.679 1.00 93.62 130 LEU A N 1
ATOM 1014 C CA . LEU A 1 130 ? -5.831 -11.694 17.144 1.00 93.62 130 LEU A CA 1
ATOM 1015 C C . LEU A 1 130 ? -7.347 -11.672 16.900 1.00 93.62 130 LEU A C 1
ATOM 1017 O O . LEU A 1 130 ? -8.107 -11.262 17.774 1.00 93.62 130 LEU A O 1
ATOM 1021 N N . SER A 1 131 ? -7.793 -12.177 15.749 1.00 94.31 131 SER A N 1
ATOM 1022 C CA . SER A 1 131 ? -9.213 -12.245 15.403 1.00 94.31 131 SER A CA 1
ATOM 1023 C C . SER A 1 131 ? -9.997 -13.194 16.310 1.00 94.31 131 SER A C 1
ATOM 1025 O O . SER A 1 131 ? -11.078 -12.835 16.766 1.00 94.31 131 SER A O 1
ATOM 1027 N N . VAL A 1 132 ? -9.432 -14.356 16.660 1.00 93.69 132 VAL A N 1
ATOM 1028 C CA . VAL A 1 132 ? -10.047 -15.308 17.596 1.00 93.69 132 VAL A CA 1
ATOM 1029 C C . VAL A 1 132 ? -10.125 -14.709 18.998 1.00 93.69 132 VAL A C 1
ATOM 1031 O O . VAL A 1 132 ? -11.153 -14.840 19.663 1.00 93.69 132 VAL A O 1
ATOM 1034 N N . VAL A 1 133 ? -9.072 -14.012 19.440 1.00 93.75 133 VAL A N 1
ATOM 1035 C CA . VAL A 1 133 ? -9.067 -13.301 20.726 1.00 93.75 133 VAL A CA 1
ATOM 1036 C C . VAL A 1 133 ? -10.187 -12.264 20.769 1.00 93.75 133 VAL A C 1
ATOM 1038 O O . VAL A 1 133 ? -10.948 -12.243 21.734 1.00 93.75 133 VAL A O 1
ATOM 1041 N N . ILE A 1 134 ? -10.336 -11.440 19.729 1.00 94.25 134 ILE A N 1
ATOM 1042 C CA . ILE A 1 134 ? -11.409 -10.441 19.670 1.00 94.25 134 ILE A CA 1
ATOM 1043 C C . ILE A 1 134 ? -12.784 -11.103 19.593 1.00 94.25 134 ILE A C 1
ATOM 1045 O O . ILE A 1 134 ? -13.659 -10.726 20.365 1.00 94.25 134 ILE A O 1
ATOM 1049 N N . TYR A 1 135 ? -12.979 -12.104 18.735 1.00 93.62 135 TYR A N 1
ATOM 1050 C CA . TYR A 1 135 ? -14.262 -12.795 18.589 1.00 93.62 135 TYR A CA 1
ATOM 1051 C C . TYR A 1 135 ? -14.717 -13.451 19.901 1.00 93.62 135 TYR A C 1
ATOM 1053 O O . TYR A 1 135 ? -15.865 -13.298 20.308 1.00 93.62 135 TYR A O 1
ATOM 1061 N N . SER A 1 136 ? -13.801 -14.125 20.604 1.00 93.12 136 SER A N 1
ATOM 1062 C CA . SER A 1 136 ? -14.100 -14.860 21.839 1.00 93.12 136 SER A CA 1
ATOM 1063 C C . SER A 1 136 ? -14.182 -13.969 23.083 1.00 93.12 136 SER A C 1
ATOM 1065 O O . SER A 1 136 ? -14.973 -14.231 23.991 1.00 93.12 136 SER A O 1
ATOM 1067 N N . LEU A 1 137 ? -13.353 -12.923 23.165 1.00 93.12 137 LEU A N 1
ATOM 1068 C CA . LEU A 1 137 ? -13.212 -12.097 24.371 1.00 93.12 137 LEU A CA 1
ATOM 1069 C C . LEU A 1 137 ? -13.824 -10.704 24.232 1.00 93.12 137 LEU A C 1
ATOM 1071 O O . LEU A 1 137 ? -13.665 -9.912 25.157 1.00 93.12 137 LEU A O 1
ATOM 1075 N N . ARG A 1 138 ? -14.537 -10.395 23.143 1.00 91.62 138 ARG A N 1
ATOM 1076 C CA . ARG A 1 138 ? -15.169 -9.087 22.888 1.00 91.62 138 ARG A CA 1
ATOM 1077 C C . ARG A 1 138 ? -15.852 -8.505 24.124 1.00 91.62 138 ARG A C 1
ATOM 1079 O O . ARG A 1 138 ? -15.512 -7.410 24.567 1.00 91.62 138 ARG A O 1
ATOM 1086 N N . GLU A 1 139 ? -16.786 -9.260 24.697 1.00 92.06 139 GLU A N 1
ATOM 1087 C CA . GLU A 1 139 ? -17.568 -8.835 25.859 1.00 92.06 139 GLU A CA 1
ATOM 1088 C C . GLU A 1 139 ? -16.672 -8.592 27.076 1.00 92.06 139 GLU A C 1
ATOM 1090 O O . GLU A 1 139 ? -16.787 -7.575 27.757 1.00 92.06 139 GLU A O 1
ATOM 1095 N N . LYS A 1 140 ? -15.716 -9.495 27.320 1.00 92.69 140 LYS A N 1
ATOM 1096 C CA . LYS A 1 140 ? -14.786 -9.404 28.453 1.00 92.69 140 LYS A CA 1
ATOM 1097 C C . LYS A 1 140 ? -13.837 -8.212 28.320 1.00 92.69 140 LYS A C 1
ATOM 1099 O O . LYS A 1 140 ? -13.589 -7.534 29.311 1.00 92.69 140 LYS A O 1
ATOM 1104 N N . LEU A 1 141 ? -13.335 -7.933 27.116 1.00 92.94 141 LEU A N 1
ATOM 1105 C CA . LEU A 1 141 ? -12.477 -6.780 26.827 1.00 92.94 141 LEU A CA 1
ATOM 1106 C C . LEU A 1 141 ? -13.232 -5.469 27.024 1.00 92.94 141 LEU A C 1
ATOM 1108 O O . LEU A 1 141 ? -12.706 -4.543 27.638 1.00 92.94 141 LEU A O 1
ATOM 1112 N N . MET A 1 142 ? -14.477 -5.411 26.559 1.00 93.25 142 MET A N 1
ATOM 1113 C CA . MET A 1 142 ? -15.320 -4.238 26.731 1.00 93.25 142 MET A CA 1
ATOM 1114 C C . MET A 1 142 ? -15.678 -4.003 28.206 1.00 93.25 142 MET A C 1
ATOM 1116 O O . MET A 1 142 ? -15.576 -2.875 28.684 1.00 93.25 142 MET A O 1
ATOM 1120 N N . LEU A 1 143 ? -16.025 -5.057 28.954 1.00 93.81 143 LEU A N 1
ATOM 1121 C CA . LEU A 1 143 ? -16.281 -4.982 30.398 1.00 93.81 143 LEU A CA 1
ATOM 1122 C C . LEU A 1 143 ? -15.041 -4.549 31.182 1.00 93.81 143 LEU A C 1
ATOM 1124 O O . LEU A 1 143 ? -15.135 -3.680 32.047 1.00 93.81 143 LEU A O 1
ATOM 1128 N N . LEU A 1 144 ? -13.874 -5.112 30.865 1.00 93.88 144 LEU A N 1
ATOM 1129 C CA . LEU A 1 144 ? -12.604 -4.693 31.456 1.00 93.88 144 LEU A CA 1
ATOM 1130 C C . LEU A 1 144 ? -12.327 -3.216 31.154 1.00 93.88 144 LEU A C 1
ATOM 1132 O O . LEU A 1 144 ? -11.929 -2.464 32.044 1.00 93.88 144 LEU A O 1
ATOM 1136 N N . GLY A 1 145 ? -12.599 -2.792 29.919 1.00 93.81 145 GLY A N 1
ATOM 1137 C CA . GLY A 1 145 ? -12.500 -1.403 29.499 1.00 93.81 145 GLY A CA 1
ATOM 1138 C C . GLY A 1 145 ? -13.414 -0.475 30.299 1.00 93.81 145 GLY A C 1
ATOM 1139 O O . GLY A 1 145 ? -12.956 0.560 30.777 1.00 93.81 145 GLY A O 1
ATOM 1140 N N . LEU A 1 146 ? -14.671 -0.869 30.526 1.00 94.44 146 LEU A N 1
ATOM 1141 C CA . LEU A 1 146 ? -15.622 -0.125 31.359 1.00 94.44 146 LEU A CA 1
ATOM 1142 C C . LEU A 1 146 ? -15.163 -0.030 32.818 1.00 94.44 146 LEU A C 1
ATOM 1144 O O . LEU A 1 146 ? -15.225 1.050 33.396 1.00 94.44 146 LEU A O 1
ATOM 1148 N N . ILE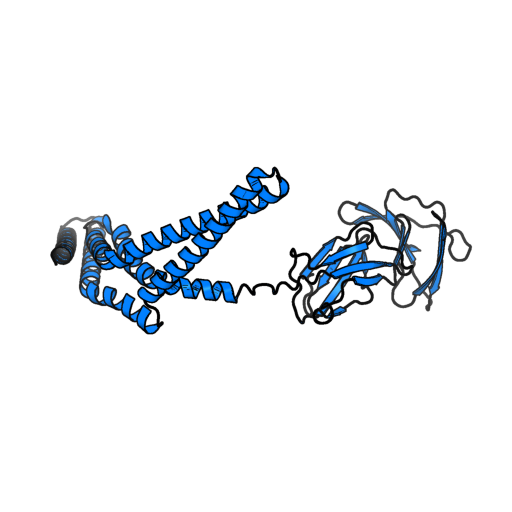 A 1 147 ? -14.649 -1.117 33.402 1.00 94.50 147 ILE A N 1
ATOM 1149 C CA . ILE A 1 147 ? -14.113 -1.101 34.773 1.00 94.50 147 ILE A CA 1
ATOM 1150 C C . ILE A 1 147 ? -12.954 -0.111 34.881 1.00 94.50 147 ILE A C 1
ATOM 1152 O O . ILE A 1 147 ? -12.973 0.746 35.760 1.00 94.50 147 ILE A O 1
ATOM 1156 N N . LEU A 1 148 ? -11.973 -0.203 33.976 1.00 93.69 148 LEU A N 1
ATOM 1157 C CA . LEU A 1 148 ? -10.812 0.693 33.934 1.00 93.69 148 LEU A CA 1
ATOM 1158 C C . LEU A 1 148 ? -11.225 2.151 33.712 1.00 93.69 148 LEU A C 1
ATOM 1160 O O . LEU A 1 148 ? -10.661 3.056 34.327 1.00 93.69 148 LEU A O 1
ATOM 1164 N N . TYR A 1 149 ? -12.227 2.379 32.865 1.00 93.56 149 TYR A N 1
ATOM 1165 C CA . TYR A 1 149 ? -12.763 3.707 32.595 1.00 93.56 149 TYR A CA 1
ATOM 1166 C C . TYR A 1 149 ? -13.465 4.315 33.821 1.00 93.56 149 TYR A C 1
ATOM 1168 O O . TYR A 1 149 ? -13.368 5.522 34.037 1.00 93.56 149 TYR A O 1
ATOM 1176 N N . SER A 1 150 ? -14.110 3.487 34.648 1.00 92.62 150 SER A N 1
ATOM 1177 C CA . SER A 1 150 ? -14.779 3.895 35.891 1.00 92.62 150 SER A CA 1
ATOM 1178 C C . SER A 1 150 ? -13.837 4.117 37.083 1.00 92.62 150 SER A C 1
ATOM 1180 O O . SER A 1 150 ? -14.313 4.521 38.144 1.00 92.62 150 SER A O 1
ATOM 1182 N N . ILE A 1 151 ? -12.528 3.851 36.961 1.00 91.88 151 ILE A N 1
ATOM 1183 C CA . ILE A 1 151 ? -11.580 4.038 38.072 1.00 91.88 151 ILE A CA 1
ATOM 1184 C C . ILE A 1 151 ? -11.477 5.532 38.431 1.00 91.88 151 ILE A C 1
ATOM 1186 O O . ILE A 1 151 ? -11.247 6.364 37.541 1.00 91.88 151 ILE A O 1
ATOM 1190 N N . PRO A 1 152 ? -11.581 5.893 39.726 1.00 86.12 152 PRO A N 1
ATOM 1191 C CA . PRO A 1 152 ? -11.460 7.276 40.165 1.00 86.12 152 PRO A CA 1
ATOM 1192 C C . PRO A 1 152 ? -10.094 7.874 39.806 1.00 86.12 152 PRO A C 1
ATOM 1194 O O . PRO A 1 152 ? -9.112 7.177 39.554 1.00 86.12 152 PRO A O 1
ATOM 1197 N N . PHE A 1 153 ? -10.026 9.204 39.780 1.00 86.62 153 PHE A N 1
ATOM 1198 C CA . PHE A 1 153 ? -8.809 9.956 39.442 1.00 86.62 153 PHE A CA 1
ATOM 1199 C C . PHE A 1 153 ? -8.255 9.711 38.032 1.00 86.62 153 PHE A C 1
ATOM 1201 O O . PHE A 1 153 ? -7.106 10.049 37.756 1.00 86.62 153 PHE A O 1
ATOM 1208 N N . ARG A 1 154 ? -9.071 9.169 37.118 1.00 85.31 154 ARG A N 1
ATOM 1209 C CA . ARG A 1 154 ? -8.729 8.962 35.700 1.00 85.31 154 ARG A CA 1
ATOM 1210 C C . ARG A 1 154 ? -7.547 8.022 35.445 1.00 85.31 154 ARG A C 1
ATOM 1212 O O . ARG A 1 154 ? -7.049 7.995 34.323 1.00 85.31 154 ARG A O 1
ATOM 1219 N N . ILE A 1 155 ? -7.125 7.225 36.427 1.00 88.12 155 ILE A N 1
ATOM 1220 C CA . ILE A 1 155 ? -5.936 6.360 36.313 1.00 88.12 155 ILE A CA 1
ATOM 1221 C C . ILE A 1 155 ? -6.089 5.362 35.154 1.00 88.12 155 ILE A C 1
ATOM 1223 O O . ILE A 1 155 ? -5.163 5.163 34.373 1.00 88.12 155 ILE A O 1
ATOM 1227 N N . GLY A 1 156 ? -7.277 4.769 35.002 1.00 88.06 156 GLY A N 1
ATOM 1228 C CA . GLY A 1 156 ? -7.557 3.773 33.964 1.00 88.06 156 GLY A CA 1
ATOM 1229 C C . GLY A 1 156 ? -8.246 4.318 32.712 1.00 88.06 156 GLY A C 1
ATOM 1230 O O . GLY A 1 156 ? -8.510 3.547 31.793 1.00 88.06 156 GLY A O 1
ATOM 1231 N N . LYS A 1 157 ? -8.536 5.624 32.626 1.00 88.06 157 LYS A N 1
ATOM 1232 C CA . LYS A 1 157 ? -9.449 6.174 31.606 1.00 88.06 157 LYS A CA 1
ATOM 1233 C C . LYS A 1 157 ? -8.953 5.973 30.171 1.00 88.06 157 LYS A C 1
ATOM 1235 O O . LYS A 1 157 ? -9.739 5.602 29.303 1.00 88.06 157 LYS A O 1
ATOM 1240 N N . GLY A 1 158 ? -7.657 6.182 29.928 1.00 91.62 158 GLY A N 1
ATOM 1241 C CA . GLY A 1 158 ? -7.056 5.996 28.602 1.00 91.62 158 GLY A CA 1
ATOM 1242 C C . GLY A 1 158 ? -7.080 4.535 28.148 1.00 91.62 158 GLY A C 1
ATOM 1243 O O . GLY A 1 158 ? -7.554 4.232 27.057 1.00 91.62 158 GLY A O 1
ATOM 1244 N N . VAL A 1 159 ? -6.640 3.622 29.019 1.00 94.31 159 VAL A N 1
ATOM 1245 C CA . VAL A 1 159 ? -6.630 2.177 28.737 1.00 94.31 159 VAL A CA 1
ATOM 1246 C C . VAL A 1 159 ? -8.055 1.641 28.594 1.00 94.31 159 VAL A C 1
ATOM 1248 O O . VAL A 1 159 ? -8.337 0.869 27.682 1.00 94.31 159 VAL A O 1
ATOM 1251 N N . GLY A 1 160 ? -8.971 2.094 29.450 1.00 93.81 160 GLY A N 1
ATOM 1252 C CA . GLY A 1 160 ? -10.377 1.718 29.404 1.00 93.81 160 GLY A CA 1
ATOM 1253 C C . GLY A 1 160 ? -11.044 2.120 28.091 1.00 93.81 160 GLY A C 1
ATOM 1254 O O . GLY A 1 160 ? -11.641 1.281 27.421 1.00 93.81 160 GLY A O 1
ATOM 1255 N N . ALA A 1 161 ? -10.866 3.377 27.671 1.00 92.88 161 ALA A N 1
ATOM 1256 C CA . ALA A 1 161 ? -11.376 3.867 26.392 1.00 92.88 161 ALA A CA 1
ATOM 1257 C C . ALA A 1 161 ? -10.774 3.109 25.198 1.00 92.88 161 ALA A C 1
ATOM 1259 O O . ALA A 1 161 ? -11.503 2.754 24.273 1.00 92.88 161 ALA A O 1
ATOM 1260 N N . PHE A 1 162 ? -9.471 2.811 25.238 1.00 94.69 162 PHE A N 1
ATOM 1261 C CA . PHE A 1 162 ? -8.809 2.011 24.209 1.00 94.69 162 PHE A CA 1
ATOM 1262 C C . PHE A 1 162 ? -9.405 0.605 24.103 1.00 94.69 162 PHE A C 1
ATOM 1264 O O . PHE A 1 162 ? -9.714 0.168 23.000 1.00 94.69 162 PHE A O 1
ATOM 1271 N N . LEU A 1 163 ? -9.615 -0.092 25.224 1.00 94.06 163 LEU A N 1
ATOM 1272 C CA . LEU A 1 163 ? -10.197 -1.438 25.221 1.00 94.06 163 LEU A CA 1
ATOM 1273 C C . LEU A 1 163 ? -11.637 -1.444 24.699 1.00 94.06 163 LEU A C 1
ATOM 1275 O O . LEU A 1 163 ? -11.991 -2.314 23.904 1.00 94.06 163 LEU A O 1
ATOM 1279 N N . ILE A 1 164 ? -12.444 -0.451 25.088 1.00 93.38 164 ILE A N 1
ATOM 1280 C CA . ILE A 1 164 ? -13.806 -0.282 24.564 1.00 93.38 164 ILE A CA 1
ATOM 1281 C C . ILE A 1 164 ? -13.749 -0.068 23.045 1.00 93.38 164 ILE A C 1
ATOM 1283 O O . ILE A 1 164 ? -14.393 -0.807 22.301 1.00 93.38 164 ILE A O 1
ATOM 1287 N N . ALA A 1 165 ? -12.935 0.876 22.568 1.00 93.19 165 ALA A N 1
ATOM 1288 C CA . ALA A 1 165 ? -12.801 1.166 21.142 1.00 93.19 165 ALA A CA 1
ATOM 1289 C C . ALA A 1 165 ? -12.281 -0.045 20.350 1.00 93.19 165 ALA A C 1
ATOM 1291 O O . ALA A 1 165 ? -12.866 -0.410 19.333 1.00 93.19 165 ALA A O 1
ATOM 1292 N N . ALA A 1 166 ? -11.235 -0.713 20.839 1.00 91.69 166 ALA A N 1
ATOM 1293 C CA . ALA A 1 166 ? -10.656 -1.895 20.212 1.00 91.69 166 ALA A CA 1
ATOM 1294 C C . ALA A 1 166 ? -11.674 -3.038 20.106 1.00 91.69 166 ALA A C 1
ATOM 1296 O O . ALA A 1 166 ? -11.764 -3.670 19.056 1.00 91.69 166 ALA A O 1
ATOM 1297 N N . SER A 1 167 ? -12.484 -3.263 21.148 1.00 93.19 167 SER A N 1
ATOM 1298 C CA . SER A 1 167 ? -13.510 -4.315 21.152 1.00 93.19 167 SER A CA 1
ATOM 1299 C C . SER A 1 167 ? -14.596 -4.116 20.092 1.00 93.19 167 SER A C 1
ATOM 1301 O O . SER A 1 167 ? -15.165 -5.093 19.619 1.00 93.19 167 SER A O 1
ATOM 1303 N N . ILE A 1 168 ? -14.873 -2.871 19.695 1.00 92.38 168 ILE A N 1
ATOM 1304 C CA . ILE A 1 168 ? -15.881 -2.542 18.681 1.00 92.38 168 ILE A CA 1
ATOM 1305 C C . ILE A 1 168 ? -15.231 -2.493 17.299 1.00 92.38 168 ILE A C 1
ATOM 1307 O O . ILE A 1 168 ? -15.657 -3.189 16.379 1.00 92.38 168 ILE A O 1
ATOM 1311 N N . ILE A 1 169 ? -14.175 -1.690 17.157 1.00 93.62 169 ILE A N 1
ATOM 1312 C CA . ILE A 1 169 ? -13.534 -1.416 15.869 1.00 93.62 169 ILE A CA 1
ATOM 1313 C C . ILE A 1 169 ? -12.894 -2.680 15.312 1.00 93.62 169 ILE A C 1
ATOM 1315 O O . ILE A 1 169 ? -13.109 -2.987 14.146 1.00 93.62 169 ILE A O 1
ATOM 1319 N N . MET A 1 170 ? -12.146 -3.444 16.117 1.00 92.88 170 MET A N 1
ATOM 1320 C CA . MET A 1 170 ? -11.550 -4.684 15.613 1.00 92.88 170 MET A CA 1
ATOM 1321 C C . MET A 1 170 ? -12.611 -5.741 15.326 1.00 92.88 170 MET A C 1
ATOM 1323 O O . MET A 1 170 ? -12.448 -6.514 14.385 1.00 92.88 170 MET A O 1
ATOM 1327 N N . TYR A 1 171 ? -13.707 -5.758 16.092 1.00 94.44 171 TYR A N 1
ATOM 1328 C CA . TYR A 1 171 ? -14.775 -6.724 15.867 1.00 94.44 171 TYR A CA 1
ATOM 1329 C C . TYR A 1 171 ? -15.441 -6.534 14.498 1.00 94.44 171 TYR A C 1
ATOM 1331 O O . TYR A 1 171 ? -15.738 -7.500 13.807 1.00 94.44 171 TYR A O 1
ATOM 1339 N N . VAL A 1 172 ? -15.627 -5.285 14.078 1.00 94.38 172 VAL A N 1
ATOM 1340 C CA . VAL A 1 172 ? -16.154 -4.962 12.745 1.00 94.38 172 VAL A CA 1
ATOM 1341 C C . VAL A 1 172 ? -15.055 -5.020 11.676 1.00 94.38 172 VAL A C 1
ATOM 1343 O O . VAL A 1 172 ? -15.286 -5.465 10.555 1.00 94.38 172 VAL A O 1
ATOM 1346 N N . GLY A 1 173 ? -13.838 -4.597 12.017 1.00 93.44 173 GLY A N 1
ATOM 1347 C CA . GLY A 1 173 ? -12.722 -4.466 11.085 1.00 93.44 173 GLY A CA 1
ATOM 1348 C C . GLY A 1 173 ? -12.188 -5.798 10.561 1.00 93.44 173 GLY A C 1
ATOM 1349 O O . GLY A 1 173 ? -11.852 -5.882 9.381 1.00 93.44 173 GLY A O 1
ATOM 1350 N N . PHE A 1 174 ? -12.135 -6.849 11.390 1.00 94.38 174 PHE A N 1
ATOM 1351 C CA . PHE A 1 174 ? -11.639 -8.154 10.939 1.00 94.38 174 PHE A CA 1
ATOM 1352 C C . PHE A 1 174 ? -12.495 -8.751 9.815 1.00 94.38 174 PHE A C 1
ATOM 1354 O O . PHE A 1 174 ? -11.930 -9.025 8.753 1.00 94.38 174 PHE A O 1
ATOM 1361 N N . PRO A 1 175 ? -13.829 -8.881 9.957 1.00 94.94 175 PRO A N 1
ATOM 1362 C CA . PRO A 1 175 ? -14.662 -9.392 8.871 1.00 94.94 175 PRO A CA 1
ATOM 1363 C C . PRO A 1 175 ? -14.643 -8.564 7.584 1.00 94.94 175 PRO A C 1
ATOM 1365 O O . PRO A 1 175 ? -14.924 -9.104 6.518 1.00 94.94 175 PRO A O 1
ATOM 1368 N N . LEU A 1 176 ? -14.283 -7.280 7.658 1.00 93.62 176 LEU A N 1
ATOM 1369 C CA . LEU A 1 176 ? -14.160 -6.393 6.496 1.00 93.62 176 LEU A CA 1
ATOM 1370 C C . LEU A 1 176 ? -12.798 -6.480 5.791 1.00 93.62 176 LEU A C 1
ATOM 1372 O O . LEU A 1 176 ? -12.664 -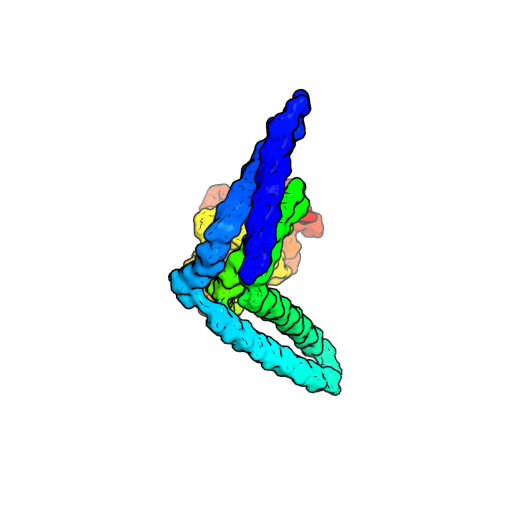6.020 4.655 1.00 93.62 176 LEU A O 1
ATOM 1376 N N . LEU A 1 177 ? -11.789 -7.097 6.412 1.00 92.19 177 LEU A N 1
ATOM 1377 C CA . LEU A 1 177 ? -10.451 -7.245 5.834 1.00 92.19 177 LEU A CA 1
ATOM 1378 C C . LEU A 1 177 ? -10.445 -7.898 4.432 1.00 92.19 177 LEU A C 1
ATOM 1380 O O . LEU A 1 177 ? -9.728 -7.400 3.560 1.00 92.19 177 LEU A O 1
ATOM 1384 N N . PRO A 1 178 ? -11.233 -8.958 4.148 1.00 90.69 178 PRO A N 1
ATOM 1385 C CA . PRO A 1 178 ? -11.328 -9.536 2.807 1.00 90.69 178 PRO A CA 1
ATOM 1386 C C . PRO A 1 178 ? -11.770 -8.527 1.747 1.00 90.69 178 PRO A C 1
ATOM 1388 O O . PRO A 1 178 ? -11.199 -8.497 0.657 1.00 90.69 178 PRO A O 1
ATOM 1391 N N . ALA A 1 179 ? -12.758 -7.692 2.075 1.00 89.00 179 ALA A N 1
ATOM 1392 C CA . ALA A 1 179 ? -13.290 -6.668 1.183 1.00 89.00 179 ALA A CA 1
ATOM 1393 C C . ALA A 1 179 ? -12.260 -5.565 0.933 1.00 89.00 179 ALA A C 1
ATOM 1395 O O . ALA A 1 179 ? -12.044 -5.160 -0.206 1.00 89.00 179 ALA A O 1
ATOM 1396 N N . PHE A 1 180 ? -11.563 -5.143 1.988 1.00 88.88 180 PHE A N 1
ATOM 1397 C CA . PHE A 1 180 ? -10.474 -4.177 1.887 1.00 88.88 180 PHE A CA 1
ATOM 1398 C C . PHE A 1 180 ? -9.348 -4.680 0.973 1.00 88.88 180 PHE A C 1
ATOM 1400 O O . PHE A 1 180 ? -8.890 -3.961 0.089 1.00 88.88 180 PHE A O 1
ATOM 1407 N N . ILE A 1 181 ? -8.946 -5.945 1.122 1.00 87.12 181 ILE A N 1
ATOM 1408 C CA . ILE A 1 181 ? -7.931 -6.554 0.253 1.00 87.12 181 ILE A CA 1
ATOM 1409 C C . ILE A 1 181 ? -8.442 -6.685 -1.183 1.00 87.12 181 ILE A C 1
ATOM 1411 O O . ILE A 1 181 ? -7.683 -6.437 -2.115 1.00 87.12 181 ILE A O 1
ATOM 1415 N N . ALA A 1 182 ? -9.708 -7.059 -1.384 1.00 85.31 182 ALA A N 1
ATOM 1416 C CA . ALA A 1 182 ? -10.297 -7.124 -2.718 1.00 85.31 182 ALA A CA 1
ATOM 1417 C C . ALA A 1 182 ? -10.281 -5.749 -3.402 1.00 85.31 182 ALA A C 1
ATOM 1419 O O . ALA A 1 182 ? -9.871 -5.659 -4.553 1.00 85.31 182 ALA A O 1
ATOM 1420 N N . PHE A 1 183 ? -10.624 -4.685 -2.674 1.00 85.06 183 PHE A N 1
ATOM 1421 C CA . PHE A 1 183 ? -10.565 -3.311 -3.170 1.00 85.06 183 PHE A CA 1
ATOM 1422 C C . PHE A 1 183 ? -9.140 -2.881 -3.551 1.00 85.06 183 PHE A C 1
ATOM 1424 O O . PHE A 1 183 ? -8.925 -2.295 -4.614 1.00 85.06 183 PHE A O 1
ATOM 1431 N N . LEU A 1 184 ? -8.142 -3.200 -2.721 1.00 80.88 184 LEU A N 1
ATOM 1432 C CA . LEU A 1 184 ? -6.744 -2.938 -3.071 1.00 80.88 184 LEU A CA 1
ATOM 1433 C C . LEU A 1 184 ? -6.332 -3.723 -4.323 1.00 80.88 184 LEU A C 1
ATOM 1435 O O . LEU A 1 184 ? -5.747 -3.151 -5.239 1.00 80.88 184 LEU A O 1
ATOM 1439 N N . ASN A 1 185 ? -6.714 -4.997 -4.413 1.00 73.44 185 ASN A N 1
ATOM 1440 C CA . ASN A 1 185 ? -6.399 -5.850 -5.557 1.00 73.44 185 ASN A CA 1
ATOM 1441 C C . ASN A 1 185 ? -7.119 -5.440 -6.849 1.00 73.44 185 ASN A C 1
ATOM 1443 O O . ASN A 1 185 ? -6.595 -5.705 -7.918 1.00 73.44 185 ASN A O 1
ATOM 1447 N N . THR A 1 186 ? -8.293 -4.805 -6.802 1.00 62.06 186 THR A N 1
ATOM 1448 C CA . THR A 1 186 ? -8.946 -4.290 -8.020 1.00 62.06 186 THR A CA 1
ATOM 1449 C C . THR A 1 186 ? -8.247 -3.055 -8.583 1.00 62.06 186 THR A C 1
ATOM 1451 O O . THR A 1 186 ? -8.291 -2.822 -9.789 1.00 62.06 186 THR A O 1
ATOM 1454 N N . ASN A 1 187 ? -7.580 -2.279 -7.723 1.00 52.62 187 ASN A N 1
ATOM 1455 C CA . ASN A 1 187 ? -6.803 -1.106 -8.131 1.00 52.62 187 ASN A CA 1
ATOM 1456 C C . ASN A 1 187 ? -5.384 -1.480 -8.573 1.00 52.62 187 ASN A C 1
ATOM 1458 O O . ASN A 1 187 ? -4.801 -0.803 -9.418 1.00 52.62 187 ASN A O 1
ATOM 1462 N N . VAL A 1 188 ? -4.854 -2.597 -8.072 1.00 50.09 188 VAL A N 1
ATOM 1463 C CA . VAL A 1 188 ? -3.722 -3.276 -8.698 1.00 50.09 188 VAL A CA 1
ATOM 1464 C C . VAL A 1 188 ? -4.276 -4.117 -9.839 1.00 50.09 188 VAL A C 1
ATOM 1466 O O . VAL A 1 188 ? -4.480 -5.319 -9.688 1.00 50.09 188 VAL A O 1
ATOM 1469 N N . ARG A 1 189 ? -4.535 -3.492 -11.000 1.00 41.47 189 ARG A N 1
ATOM 1470 C CA . ARG A 1 189 ? -4.672 -4.263 -12.243 1.00 41.47 189 ARG A CA 1
ATOM 1471 C C . ARG A 1 189 ? -3.482 -5.205 -12.261 1.00 41.47 189 ARG A C 1
ATOM 1473 O O . ARG A 1 189 ? -2.345 -4.742 -12.294 1.00 41.47 189 ARG A O 1
ATOM 1480 N N . THR A 1 190 ? -3.742 -6.505 -12.149 1.00 41.25 190 THR A N 1
ATOM 1481 C CA . THR A 1 190 ? -2.729 -7.490 -12.492 1.00 41.25 190 THR A CA 1
ATOM 1482 C C . THR A 1 190 ? -2.306 -7.077 -13.891 1.00 41.25 190 THR A C 1
ATOM 1484 O O . THR A 1 190 ? -3.181 -7.023 -14.763 1.00 41.25 190 THR A O 1
ATOM 1487 N N . PRO A 1 191 ? -1.050 -6.640 -14.108 1.00 43.84 191 PRO A N 1
ATOM 1488 C CA . PRO A 1 191 ? -0.607 -6.441 -15.466 1.00 43.84 191 PRO A CA 1
ATOM 1489 C C . PRO A 1 191 ? -0.904 -7.778 -16.122 1.00 43.84 191 PRO A C 1
ATOM 1491 O O . PRO A 1 191 ? -0.451 -8.828 -15.648 1.00 43.84 191 PRO A O 1
ATOM 1494 N N . SER A 1 192 ? -1.779 -7.761 -17.129 1.00 39.25 192 SER A N 1
ATOM 1495 C CA . SER A 1 192 ? -1.827 -8.901 -18.016 1.00 39.25 192 SER A CA 1
ATOM 1496 C C . SER A 1 192 ? -0.369 -9.122 -18.405 1.00 39.25 192 SER A C 1
ATOM 1498 O O . SER A 1 192 ? 0.363 -8.162 -18.656 1.00 39.25 192 SER A O 1
ATOM 1500 N N . LEU A 1 193 ? 0.100 -10.360 -18.323 1.00 40.84 193 LEU A N 1
ATOM 1501 C CA . LEU A 1 193 ? 1.462 -10.751 -18.679 1.00 40.84 193 LEU A CA 1
ATOM 1502 C C . LEU A 1 193 ? 1.724 -10.559 -20.193 1.00 40.84 193 LEU A C 1
ATOM 1504 O O . LEU A 1 193 ? 2.396 -11.368 -20.817 1.00 40.84 193 LEU A O 1
ATOM 1508 N N . GLY A 1 194 ? 1.179 -9.511 -20.812 1.00 45.69 194 GLY A N 1
ATOM 1509 C CA . GLY A 1 194 ? 1.682 -8.907 -22.027 1.00 45.69 194 GLY A CA 1
ATOM 1510 C C . GLY A 1 194 ? 2.802 -7.948 -21.652 1.00 45.69 194 GLY A C 1
ATOM 1511 O O . GLY A 1 194 ? 2.606 -6.739 -21.613 1.00 45.69 194 GLY A O 1
ATOM 1512 N N . PHE A 1 195 ? 3.986 -8.487 -21.364 1.00 52.41 195 PHE A N 1
ATOM 1513 C CA . PHE A 1 195 ? 5.209 -7.696 -21.445 1.00 52.41 195 PHE A CA 1
ATOM 1514 C C . PHE A 1 195 ? 5.407 -7.319 -22.916 1.00 52.41 195 PHE A C 1
ATOM 1516 O O . PHE A 1 195 ? 6.019 -8.062 -23.683 1.00 52.41 195 PHE A O 1
ATOM 1523 N N . THR A 1 196 ? 4.814 -6.213 -23.359 1.00 60.72 196 THR A N 1
ATOM 1524 C CA . THR A 1 196 ? 5.145 -5.641 -24.663 1.00 60.72 196 THR A CA 1
ATOM 1525 C C . THR A 1 196 ? 6.436 -4.863 -24.494 1.00 60.72 196 THR A C 1
ATOM 1527 O O . THR A 1 196 ? 6.421 -3.668 -24.199 1.00 60.72 196 THR A O 1
ATOM 1530 N N . THR A 1 197 ? 7.557 -5.567 -24.626 1.00 72.12 197 THR A N 1
ATOM 1531 C CA . THR A 1 197 ? 8.860 -4.922 -24.741 1.00 72.12 197 THR A CA 1
ATOM 1532 C C . THR A 1 197 ? 8.981 -4.346 -26.143 1.00 72.12 197 THR A C 1
ATOM 1534 O O . THR A 1 197 ? 8.912 -5.079 -27.129 1.00 72.12 197 THR A O 1
ATOM 1537 N N . VAL A 1 198 ? 9.164 -3.035 -26.226 1.00 81.81 198 VAL A N 1
ATOM 1538 C CA . VAL A 1 198 ? 9.343 -2.297 -27.474 1.00 81.81 198 VAL A CA 1
ATOM 1539 C C . VAL A 1 198 ? 10.728 -1.672 -27.442 1.00 81.81 198 VAL A C 1
ATOM 1541 O O . VAL A 1 198 ? 11.088 -0.972 -26.494 1.00 81.81 198 VAL A O 1
ATOM 1544 N N . THR A 1 199 ? 11.506 -1.912 -28.488 1.00 87.25 199 THR A N 1
ATOM 1545 C CA . THR A 1 199 ? 12.821 -1.306 -28.681 1.00 87.25 199 THR A CA 1
ATOM 1546 C C . THR A 1 199 ? 12.690 -0.145 -29.656 1.00 87.25 199 THR A C 1
ATOM 1548 O O . THR A 1 199 ? 12.353 -0.320 -30.825 1.00 87.25 199 THR A O 1
ATOM 1551 N N . LEU A 1 200 ? 12.967 1.064 -29.187 1.00 89.25 200 LEU A N 1
ATOM 1552 C CA . LEU A 1 200 ? 13.106 2.234 -30.039 1.00 89.25 200 LEU A CA 1
ATOM 1553 C C . LEU A 1 200 ? 14.553 2.330 -30.526 1.00 89.25 200 LEU A C 1
ATOM 1555 O O . LEU A 1 200 ? 15.494 2.189 -29.747 1.00 89.25 200 LEU A O 1
ATOM 1559 N N . HIS A 1 201 ? 14.724 2.595 -31.811 1.00 92.44 201 HIS A N 1
ATOM 1560 C CA . HIS A 1 201 ? 16.005 2.815 -32.465 1.00 92.44 201 HIS A CA 1
ATOM 1561 C C . HIS A 1 201 ? 16.088 4.265 -32.918 1.00 92.44 201 HIS A C 1
ATOM 1563 O O . HIS A 1 201 ? 15.421 4.641 -33.881 1.00 92.44 201 HIS A O 1
ATOM 1569 N N . VAL A 1 202 ? 16.900 5.070 -32.242 1.00 92.06 202 VAL A N 1
ATOM 1570 C CA . VAL A 1 202 ? 17.131 6.468 -32.612 1.00 92.06 202 VAL A CA 1
ATOM 1571 C C . VAL A 1 202 ? 18.236 6.534 -33.657 1.00 92.06 202 VAL A C 1
ATOM 1573 O O . VAL A 1 202 ? 19.379 6.139 -33.408 1.00 92.06 202 VAL A O 1
ATOM 1576 N N . ILE A 1 203 ? 17.880 7.037 -34.833 1.00 91.19 203 ILE A N 1
ATOM 1577 C CA . ILE A 1 203 ? 18.783 7.191 -35.969 1.00 91.19 203 ILE A CA 1
ATOM 1578 C C . ILE A 1 203 ? 18.747 8.621 -36.500 1.00 91.19 203 ILE A C 1
ATOM 1580 O O . ILE A 1 203 ? 17.746 9.325 -36.370 1.00 91.19 203 ILE A O 1
ATOM 1584 N N . ASP A 1 204 ? 19.861 9.053 -37.072 1.00 87.94 204 ASP A N 1
ATOM 1585 C CA . ASP A 1 204 ? 20.001 10.359 -37.707 1.00 87.94 204 ASP A CA 1
ATOM 1586 C C . ASP A 1 204 ? 19.462 10.340 -39.156 1.00 87.94 204 ASP A C 1
ATOM 1588 O O . ASP A 1 204 ? 18.993 9.311 -39.658 1.00 87.94 204 ASP A O 1
ATOM 1592 N N . SER A 1 205 ? 19.526 11.480 -39.846 1.00 83.31 205 SER A N 1
ATOM 1593 C CA . SER A 1 205 ? 19.086 11.614 -41.247 1.00 83.31 205 SER A CA 1
ATOM 1594 C C . SER A 1 205 ? 19.896 10.762 -42.235 1.00 83.31 205 SER A C 1
ATOM 1596 O O . SER A 1 205 ? 19.416 10.427 -43.319 1.00 83.31 205 SER A O 1
ATOM 1598 N N . ALA A 1 206 ? 21.107 10.362 -41.847 1.00 78.44 206 ALA A N 1
ATOM 1599 C CA . ALA A 1 206 ? 22.001 9.499 -42.602 1.00 78.44 206 ALA A CA 1
ATOM 1600 C C . ALA A 1 206 ? 21.850 8.008 -42.242 1.00 78.44 206 ALA A C 1
ATOM 1602 O O . ALA A 1 206 ? 22.631 7.183 -42.717 1.00 78.44 206 ALA A O 1
ATOM 1603 N N . TYR A 1 207 ? 20.835 7.645 -41.447 1.00 82.75 207 TYR A N 1
ATOM 1604 C CA . TYR A 1 207 ? 20.591 6.294 -40.929 1.00 82.75 207 TYR A CA 1
ATOM 1605 C C . TYR A 1 207 ? 21.698 5.746 -40.010 1.00 82.75 207 TYR A C 1
ATOM 1607 O O . TYR A 1 207 ? 21.741 4.540 -39.739 1.00 82.75 207 TYR A O 1
ATOM 1615 N N . ASN A 1 208 ? 22.557 6.610 -39.473 1.00 85.44 208 ASN A N 1
ATOM 1616 C CA . ASN A 1 208 ? 23.505 6.254 -38.428 1.00 85.44 208 ASN A CA 1
ATOM 1617 C C . ASN A 1 208 ? 22.811 6.237 -37.067 1.00 85.44 208 ASN A C 1
ATOM 1619 O O . ASN A 1 208 ? 21.866 6.978 -36.803 1.00 85.44 208 ASN A O 1
ATOM 1623 N N . SER A 1 209 ? 23.285 5.367 -36.178 1.00 88.06 209 SER A N 1
ATOM 1624 C CA . SER A 1 209 ? 22.767 5.293 -34.812 1.00 88.06 209 SER A CA 1
ATOM 1625 C C . SER A 1 209 ? 23.269 6.472 -33.986 1.00 88.06 209 SER A C 1
ATOM 1627 O O . SER A 1 209 ? 24.475 6.704 -33.914 1.00 88.06 209 SER A O 1
ATOM 1629 N N . VAL A 1 210 ? 22.353 7.179 -33.327 1.00 90.12 210 VAL A N 1
ATOM 1630 C CA . VAL A 1 210 ? 22.703 8.258 -32.396 1.00 90.12 210 VAL A CA 1
ATOM 1631 C C . VAL A 1 210 ? 23.053 7.620 -31.050 1.00 90.12 210 VAL A C 1
ATOM 1633 O O . VAL A 1 210 ? 22.195 6.943 -30.488 1.00 90.12 210 VAL A O 1
ATOM 1636 N N . PRO A 1 211 ? 24.278 7.768 -30.519 1.00 89.12 211 PRO A N 1
ATOM 1637 C CA . PRO A 1 211 ? 24.666 7.123 -29.269 1.00 89.12 211 PRO A CA 1
ATOM 1638 C C . PRO A 1 211 ? 24.090 7.858 -28.056 1.00 89.12 211 PRO A C 1
ATOM 1640 O O . PRO A 1 211 ? 24.063 9.083 -28.022 1.00 89.12 211 PRO A O 1
ATOM 1643 N N . TYR A 1 212 ? 23.681 7.110 -27.030 1.00 89.25 212 TYR A N 1
ATOM 1644 C CA . TYR A 1 212 ? 23.163 7.643 -25.761 1.00 89.25 212 TYR A CA 1
ATOM 1645 C C . TYR A 1 212 ? 22.071 8.731 -25.895 1.00 89.25 212 TYR A C 1
ATOM 1647 O O . TYR A 1 212 ? 22.158 9.772 -25.238 1.00 89.25 212 TYR A O 1
ATOM 1655 N N . PRO A 1 213 ? 21.031 8.524 -26.725 1.00 91.94 213 PRO A N 1
ATOM 1656 C CA . PRO A 1 213 ? 19.941 9.482 -26.859 1.00 91.94 213 PRO A CA 1
ATOM 1657 C C . PRO A 1 213 ? 19.083 9.482 -25.589 1.00 91.94 213 PRO A C 1
ATOM 1659 O O . PRO A 1 213 ? 18.847 8.427 -24.998 1.00 91.94 213 PRO A O 1
ATOM 1662 N N . ILE A 1 214 ? 18.567 10.639 -25.184 1.00 91.31 214 ILE A N 1
ATOM 1663 C CA . ILE A 1 214 ? 17.586 10.727 -24.097 1.00 91.31 214 ILE A CA 1
ATOM 1664 C C . ILE A 1 214 ? 16.202 10.846 -24.728 1.00 91.31 214 ILE A C 1
ATOM 1666 O O . ILE A 1 214 ? 15.859 11.866 -25.316 1.00 91.31 214 ILE A O 1
ATOM 1670 N N . VAL A 1 215 ? 15.385 9.803 -24.615 1.00 91.31 215 VAL A N 1
ATOM 1671 C CA . VAL A 1 215 ? 14.009 9.812 -25.122 1.00 91.31 215 VAL A CA 1
ATOM 1672 C C . VAL A 1 215 ? 13.084 10.374 -24.051 1.00 91.31 215 VAL A C 1
ATOM 1674 O O . VAL A 1 215 ? 12.981 9.837 -22.946 1.00 91.31 215 VAL A O 1
ATOM 1677 N N . LEU A 1 216 ? 12.406 11.461 -24.398 1.00 90.31 216 LEU A N 1
ATOM 1678 C CA . LEU A 1 216 ? 11.412 12.149 -23.588 1.00 90.31 216 LEU A CA 1
ATOM 1679 C C . LEU A 1 216 ? 10.025 11.766 -24.101 1.00 90.31 216 LEU A C 1
ATOM 1681 O O . LEU A 1 216 ? 9.709 11.981 -25.272 1.00 90.31 216 LEU A O 1
ATOM 1685 N N . MET A 1 217 ? 9.193 11.206 -23.229 1.00 88.31 217 MET A N 1
ATOM 1686 C CA . MET A 1 217 ? 7.823 10.826 -23.570 1.00 88.31 217 MET A CA 1
ATOM 1687 C C . MET A 1 217 ? 6.830 11.695 -22.822 1.00 88.31 217 MET A C 1
ATOM 1689 O O . MET A 1 217 ? 6.878 11.786 -21.597 1.00 88.31 217 MET A O 1
ATOM 1693 N N . TYR A 1 218 ? 5.898 12.281 -23.560 1.00 86.62 218 TYR A N 1
ATOM 1694 C CA . TYR A 1 218 ? 4.837 13.131 -23.044 1.00 86.62 218 TYR A CA 1
ATOM 1695 C C . TYR A 1 218 ? 3.490 12.450 -23.244 1.00 86.62 218 TYR A C 1
ATOM 1697 O O . TYR A 1 218 ? 3.246 11.780 -24.255 1.00 86.62 218 TYR A O 1
ATOM 1705 N N . LYS A 1 219 ? 2.604 12.649 -22.272 1.00 83.19 219 LYS A N 1
ATOM 1706 C CA . LYS A 1 219 ? 1.188 12.331 -22.419 1.00 83.19 219 LYS A CA 1
ATOM 1707 C C . LYS A 1 219 ? 0.496 13.513 -23.097 1.00 83.19 219 LYS A C 1
ATOM 1709 O O . LYS A 1 219 ? 0.877 14.657 -22.860 1.00 83.19 219 LYS A O 1
ATOM 1714 N N . GLU A 1 220 ? -0.508 13.235 -23.923 1.00 70.81 220 GLU A N 1
ATOM 1715 C CA . GLU A 1 220 ? -1.366 14.274 -24.501 1.00 70.81 220 GLU A CA 1
ATOM 1716 C C . GLU A 1 220 ? -1.873 15.209 -23.378 1.00 70.81 220 GLU A C 1
ATOM 1718 O O . GLU A 1 220 ? -2.331 14.724 -22.343 1.00 70.81 220 GLU A O 1
ATOM 1723 N N . GLU A 1 221 ? -1.702 16.525 -23.567 1.00 66.62 221 GLU A N 1
ATOM 1724 C CA . GLU A 1 221 ? -2.031 17.615 -22.619 1.00 66.62 221 GLU A CA 1
ATOM 1725 C C . GLU A 1 221 ? -1.077 17.851 -21.425 1.00 66.62 221 GLU A C 1
ATOM 1727 O O . GLU A 1 221 ? -1.410 18.626 -20.528 1.00 66.62 221 GLU A O 1
ATOM 1732 N N . SER A 1 222 ? 0.117 17.244 -21.390 1.00 73.44 222 SER A N 1
ATOM 1733 C CA . SER A 1 222 ? 1.112 17.512 -20.336 1.00 73.44 222 SER A CA 1
ATOM 1734 C C . SER A 1 222 ? 2.363 18.216 -20.866 1.00 73.44 222 SER A C 1
ATOM 1736 O O . SER A 1 222 ? 3.006 17.722 -21.790 1.00 73.44 222 SER A O 1
ATOM 1738 N N . ASP A 1 223 ? 2.740 19.329 -20.228 1.00 73.94 223 ASP A N 1
ATOM 1739 C CA . ASP A 1 223 ? 4.002 20.042 -20.489 1.00 73.94 223 ASP A CA 1
ATOM 1740 C C . ASP A 1 223 ? 5.222 19.355 -19.844 1.00 73.94 223 ASP A C 1
ATOM 1742 O O . ASP A 1 223 ? 6.369 19.650 -20.188 1.00 73.94 223 ASP A O 1
ATOM 1746 N N . GLU A 1 224 ? 5.001 18.407 -18.926 1.00 80.81 224 GLU A N 1
ATOM 1747 C CA . GLU A 1 224 ? 6.069 17.648 -18.275 1.00 80.81 224 GLU A CA 1
ATOM 1748 C C . GLU A 1 224 ? 6.217 16.247 -18.894 1.00 80.81 224 GLU A C 1
ATOM 1750 O O . GLU A 1 224 ? 5.222 15.569 -19.167 1.00 80.81 224 GLU A O 1
ATOM 1755 N N . PRO A 1 225 ? 7.457 15.767 -19.113 1.00 80.38 225 PRO A N 1
ATOM 1756 C CA . PRO A 1 225 ? 7.669 14.430 -19.645 1.00 80.38 225 PRO A CA 1
ATOM 1757 C C . PRO A 1 225 ? 7.263 13.383 -18.604 1.00 80.38 225 PRO A C 1
ATOM 1759 O O . PRO A 1 225 ? 7.816 13.328 -17.505 1.00 80.38 225 PRO A O 1
ATOM 1762 N N . ALA A 1 226 ? 6.337 12.506 -18.985 1.00 80.12 226 ALA A N 1
ATOM 1763 C CA . ALA A 1 226 ? 5.905 11.358 -18.196 1.00 80.12 226 ALA A CA 1
ATOM 1764 C C . ALA A 1 226 ? 7.029 10.324 -18.008 1.00 80.12 226 ALA A C 1
ATOM 1766 O O . ALA A 1 226 ? 7.038 9.602 -17.013 1.00 80.12 226 ALA A O 1
ATOM 1767 N N . ALA A 1 227 ? 7.977 10.255 -18.949 1.00 81.75 227 ALA A N 1
ATOM 1768 C CA . ALA A 1 227 ? 9.169 9.422 -18.830 1.00 81.75 227 ALA A CA 1
ATOM 1769 C C . ALA A 1 227 ? 10.390 10.066 -19.501 1.00 81.75 227 ALA A C 1
ATOM 1771 O O . ALA A 1 227 ? 10.275 10.752 -20.520 1.00 81.75 227 ALA A O 1
ATOM 1772 N N . ARG A 1 228 ? 11.570 9.795 -18.931 1.00 88.00 228 ARG A N 1
ATOM 1773 C CA . ARG A 1 228 ? 12.884 10.133 -19.491 1.00 88.00 228 ARG A CA 1
ATOM 1774 C C . ARG A 1 228 ? 13.735 8.871 -19.500 1.00 88.00 228 ARG A C 1
ATOM 1776 O O . ARG A 1 228 ? 14.022 8.336 -18.432 1.00 88.00 228 ARG A O 1
ATOM 1783 N N . ILE A 1 229 ? 14.115 8.389 -20.679 1.00 88.19 229 ILE A N 1
ATOM 1784 C CA . ILE A 1 229 ? 14.834 7.118 -20.820 1.00 88.19 229 ILE A CA 1
ATOM 1785 C C . ILE A 1 229 ? 16.127 7.341 -21.593 1.00 88.19 229 ILE A C 1
ATOM 1787 O O . ILE A 1 229 ? 16.111 7.861 -22.705 1.00 88.19 229 ILE A O 1
ATOM 1791 N N . LEU A 1 230 ? 17.245 6.934 -20.996 1.00 89.44 230 LEU A N 1
ATOM 1792 C CA . LEU A 1 230 ? 18.559 6.968 -21.629 1.00 89.44 230 LEU A CA 1
ATOM 1793 C C . LEU A 1 230 ? 18.750 5.729 -22.514 1.00 89.44 230 LEU A C 1
ATOM 1795 O O . LEU A 1 230 ? 18.559 4.602 -22.055 1.00 89.44 230 LEU A O 1
ATOM 1799 N N . GLY A 1 231 ? 19.144 5.943 -23.767 1.00 88.38 231 GLY A N 1
ATOM 1800 C CA . GLY A 1 231 ? 19.512 4.887 -24.704 1.00 88.38 231 GLY A CA 1
ATOM 1801 C C . GLY A 1 231 ? 20.960 4.424 -24.568 1.00 88.38 231 GLY A C 1
ATOM 1802 O O . GLY A 1 231 ? 21.776 5.037 -23.883 1.00 88.38 231 GLY A O 1
ATOM 1803 N N . ASP A 1 232 ? 21.287 3.325 -25.241 1.00 89.25 232 ASP A N 1
ATOM 1804 C CA . ASP A 1 232 ? 22.640 2.767 -25.274 1.00 89.25 232 ASP A CA 1
ATOM 1805 C C . ASP A 1 232 ? 23.539 3.410 -26.354 1.00 89.25 232 ASP A C 1
ATOM 1807 O O . ASP A 1 232 ? 23.127 4.274 -27.133 1.00 89.25 232 ASP A O 1
ATOM 1811 N N . PHE A 1 233 ? 24.796 2.960 -26.436 1.00 85.75 233 PHE A N 1
ATOM 1812 C CA . PHE A 1 233 ? 25.767 3.416 -27.442 1.00 85.75 233 PHE A CA 1
ATOM 1813 C C . PHE A 1 233 ? 25.363 3.107 -28.898 1.00 85.75 233 PHE A C 1
ATOM 1815 O O . PHE A 1 233 ? 25.985 3.619 -29.825 1.00 85.75 233 PHE A O 1
ATOM 1822 N N . ARG A 1 234 ? 24.352 2.256 -29.114 1.00 87.31 234 ARG A N 1
ATOM 1823 C CA . ARG A 1 234 ? 23.805 1.884 -30.428 1.00 87.31 234 ARG A CA 1
ATOM 1824 C C . ARG A 1 234 ? 22.493 2.613 -30.726 1.00 87.31 234 ARG A C 1
ATOM 1826 O O . ARG A 1 234 ? 21.802 2.229 -31.668 1.00 87.31 234 ARG A O 1
ATOM 1833 N N . GLY A 1 235 ? 22.122 3.602 -29.914 1.00 86.75 235 GLY A N 1
ATOM 1834 C CA . GLY A 1 235 ? 20.876 4.348 -30.057 1.00 86.75 235 GLY A CA 1
ATOM 1835 C C . GLY A 1 235 ? 19.623 3.533 -29.759 1.00 86.75 235 GLY A C 1
ATOM 1836 O O . GLY A 1 235 ? 18.542 3.897 -30.221 1.00 86.75 235 GLY A O 1
ATOM 1837 N N . LYS A 1 236 ? 19.741 2.421 -29.021 1.00 90.12 236 LYS A N 1
ATOM 1838 C CA . LYS A 1 236 ? 18.595 1.605 -28.615 1.00 90.12 236 LYS A CA 1
ATOM 1839 C C . LYS A 1 236 ? 18.047 2.061 -27.276 1.00 90.12 236 LYS A C 1
ATOM 1841 O O . LYS A 1 236 ? 18.795 2.258 -26.321 1.00 90.12 236 LYS A O 1
ATOM 1846 N N . VAL A 1 237 ? 16.728 2.152 -27.196 1.00 88.25 237 VAL A N 1
ATOM 1847 C CA . VAL A 1 237 ? 15.981 2.526 -25.995 1.00 88.25 237 VAL A CA 1
ATOM 1848 C C . VAL A 1 237 ? 14.889 1.487 -25.796 1.00 88.25 237 VAL A C 1
ATOM 1850 O O . VAL A 1 237 ? 14.044 1.304 -26.665 1.00 88.25 237 VAL A O 1
ATOM 1853 N N . MET A 1 238 ? 14.914 0.773 -24.676 1.00 82.88 238 MET A N 1
ATOM 1854 C CA . MET A 1 238 ? 13.942 -0.285 -24.392 1.00 82.88 238 MET A CA 1
ATOM 1855 C C . MET A 1 238 ? 12.834 0.237 -23.482 1.00 82.88 238 MET A C 1
ATOM 1857 O O . MET A 1 238 ? 13.115 0.859 -22.461 1.00 82.88 238 MET A O 1
ATOM 1861 N N . ILE A 1 239 ? 11.585 -0.059 -23.837 1.00 79.81 239 ILE A N 1
ATOM 1862 C CA . ILE A 1 239 ? 10.383 0.275 -23.068 1.00 79.81 239 ILE A CA 1
ATOM 1863 C C . ILE A 1 239 ? 9.632 -1.030 -22.786 1.00 79.81 239 ILE A C 1
ATOM 1865 O O . ILE A 1 239 ? 9.480 -1.846 -23.689 1.00 79.81 239 ILE A O 1
ATOM 1869 N N . GLY A 1 240 ? 9.145 -1.240 -21.559 1.00 70.62 240 GLY A N 1
ATOM 1870 C CA . GLY A 1 240 ? 8.229 -2.353 -21.252 1.00 70.62 240 GLY A CA 1
ATOM 1871 C C . GLY A 1 240 ? 8.862 -3.667 -20.762 1.00 70.62 240 GLY A C 1
ATOM 1872 O O . GLY A 1 240 ? 8.171 -4.678 -20.683 1.00 70.62 240 GLY A O 1
ATOM 1873 N N . ASP A 1 241 ? 10.132 -3.666 -20.344 1.00 62.06 241 ASP A N 1
ATOM 1874 C CA . ASP A 1 241 ? 10.857 -4.831 -19.785 1.00 62.06 241 ASP A CA 1
ATOM 1875 C C . ASP A 1 241 ? 10.501 -5.129 -18.305 1.00 62.06 241 ASP A C 1
ATOM 1877 O O . ASP A 1 241 ? 11.365 -5.303 -17.447 1.00 62.06 241 ASP A O 1
ATOM 1881 N N . GLY A 1 242 ? 9.216 -5.051 -17.943 1.00 56.34 242 GLY A N 1
ATOM 1882 C CA . GLY A 1 242 ? 8.740 -5.248 -16.561 1.00 56.34 242 GLY A CA 1
ATOM 1883 C C . GLY A 1 242 ? 9.194 -4.186 -15.544 1.00 56.34 242 GLY A C 1
ATOM 1884 O O . GLY A 1 242 ? 8.845 -4.281 -14.368 1.00 56.34 242 GLY A O 1
ATOM 1885 N N . LYS A 1 243 ? 9.953 -3.178 -15.986 1.00 53.62 243 LYS A N 1
ATOM 1886 C CA . LYS A 1 243 ? 10.391 -2.019 -15.192 1.00 53.62 243 LYS A CA 1
ATOM 1887 C C . LYS A 1 243 ? 9.438 -0.833 -15.303 1.00 53.62 243 LYS A C 1
ATOM 1889 O O . LYS A 1 243 ? 9.322 -0.075 -14.348 1.00 53.62 243 LYS A O 1
ATOM 1894 N N . ASP A 1 244 ? 8.726 -0.738 -16.426 1.00 60.00 244 ASP A N 1
ATOM 1895 C CA . ASP A 1 244 ? 7.855 0.383 -16.764 1.00 60.00 244 ASP A CA 1
ATOM 1896 C C . ASP A 1 244 ? 6.489 -0.115 -17.241 1.00 60.00 244 ASP A C 1
ATOM 1898 O O . ASP A 1 244 ? 6.387 -1.123 -17.947 1.00 60.00 244 ASP A O 1
ATOM 1902 N N . VAL A 1 245 ? 5.433 0.608 -16.866 1.00 60.38 245 VAL A N 1
ATOM 1903 C CA . VAL A 1 245 ? 4.063 0.343 -17.318 1.00 60.38 245 VAL A CA 1
ATOM 1904 C C . VAL A 1 245 ? 3.757 1.280 -18.479 1.00 60.38 245 VAL A C 1
ATOM 1906 O O . VAL A 1 245 ? 3.605 2.484 -18.281 1.00 60.38 245 VAL A O 1
ATOM 1909 N N . ILE A 1 246 ? 3.651 0.729 -19.689 1.00 66.00 246 ILE A N 1
ATOM 1910 C CA . ILE A 1 246 ? 3.158 1.478 -20.848 1.00 66.00 246 ILE A CA 1
ATOM 1911 C C . ILE A 1 246 ? 1.639 1.632 -20.676 1.00 66.00 246 ILE A C 1
ATOM 1913 O O . ILE A 1 246 ? 0.945 0.618 -20.571 1.00 66.00 246 ILE A O 1
ATOM 1917 N N . PRO A 1 247 ? 1.091 2.860 -20.614 1.00 65.31 247 PRO A N 1
ATOM 1918 C CA . PRO A 1 247 ? -0.350 3.042 -20.515 1.00 65.31 247 PRO A CA 1
ATOM 1919 C C . PRO A 1 247 ? -1.035 2.509 -21.778 1.00 65.31 247 PRO A C 1
ATOM 1921 O O . PRO A 1 247 ? -0.587 2.765 -22.891 1.00 65.31 247 PRO A O 1
ATOM 1924 N N . GLU A 1 248 ? -2.129 1.771 -21.616 1.00 65.75 248 GLU A N 1
ATOM 1925 C CA . GLU A 1 248 ? -2.893 1.250 -22.750 1.00 65.75 248 GLU A CA 1
ATOM 1926 C C . GLU A 1 248 ? -3.828 2.321 -23.332 1.00 65.75 248 GLU A C 1
ATOM 1928 O O . GLU A 1 248 ? -4.459 3.083 -22.597 1.00 65.75 248 GLU A O 1
ATOM 1933 N N . ASN A 1 249 ? -3.981 2.319 -24.661 1.00 70.69 249 ASN A N 1
ATOM 1934 C CA . ASN A 1 249 ? -4.921 3.162 -25.410 1.00 70.69 249 ASN A CA 1
ATOM 1935 C C . ASN A 1 249 ? -4.695 4.681 -25.259 1.00 70.69 249 ASN A C 1
ATOM 1937 O O . ASN A 1 249 ? -5.633 5.473 -25.331 1.00 70.69 249 ASN A O 1
ATOM 1941 N N . THR A 1 250 ? -3.442 5.086 -25.068 1.00 76.31 250 THR A N 1
ATOM 1942 C CA . THR A 1 250 ? -2.997 6.485 -25.083 1.00 76.31 250 THR A CA 1
ATOM 1943 C C . THR A 1 250 ? -2.028 6.766 -26.229 1.00 76.31 250 THR A C 1
ATOM 1945 O O . THR A 1 250 ? -1.285 5.889 -26.675 1.00 76.31 250 THR A O 1
ATOM 1948 N N . THR A 1 251 ? -2.013 8.012 -26.674 1.00 82.31 251 THR A N 1
ATOM 1949 C CA . THR A 1 251 ? -1.014 8.628 -27.552 1.00 82.31 251 THR A CA 1
ATOM 1950 C C . THR A 1 251 ? 0.186 9.073 -26.723 1.00 82.31 251 THR A C 1
ATOM 1952 O O . THR A 1 251 ? 0.050 9.809 -25.745 1.00 82.31 251 THR A O 1
ATOM 1955 N N . LEU A 1 252 ? 1.375 8.610 -27.098 1.00 85.00 252 LEU A N 1
ATOM 1956 C CA . LEU A 1 252 ? 2.634 9.093 -26.538 1.00 85.00 252 LEU A CA 1
ATOM 1957 C C . LEU A 1 252 ? 3.284 10.026 -27.554 1.00 85.00 252 LEU A C 1
ATOM 1959 O O . LEU A 1 252 ? 3.496 9.635 -28.703 1.00 85.00 252 LEU A O 1
ATOM 1963 N N . ILE A 1 253 ? 3.586 11.251 -27.134 1.00 88.19 253 ILE A N 1
ATOM 1964 C CA . ILE A 1 253 ? 4.373 12.200 -27.924 1.00 88.19 253 ILE A CA 1
ATOM 1965 C C . ILE A 1 253 ? 5.835 12.002 -27.538 1.00 88.19 253 ILE A C 1
ATOM 1967 O O . ILE A 1 253 ? 6.171 11.999 -26.354 1.00 88.19 253 ILE A O 1
ATOM 1971 N N . ILE A 1 254 ? 6.695 11.817 -28.531 1.00 90.06 254 ILE A N 1
ATOM 1972 C CA . ILE A 1 254 ? 8.105 11.498 -28.332 1.00 90.06 254 ILE A CA 1
ATOM 1973 C C . ILE A 1 254 ? 8.952 12.666 -28.797 1.00 90.06 254 ILE A C 1
ATOM 1975 O O . ILE A 1 254 ? 8.826 13.102 -29.936 1.00 90.06 254 ILE A O 1
ATOM 1979 N N . ASN A 1 255 ? 9.864 13.095 -27.930 1.00 91.88 255 ASN A N 1
ATOM 1980 C CA . ASN A 1 255 ? 10.981 13.964 -28.270 1.00 91.88 255 ASN A CA 1
ATOM 1981 C C . ASN A 1 255 ? 12.292 13.252 -27.915 1.00 91.88 255 ASN A C 1
ATOM 1983 O O . ASN A 1 255 ? 12.333 12.404 -27.024 1.00 91.88 255 ASN A O 1
ATOM 1987 N N . VAL A 1 256 ? 13.373 13.596 -28.603 1.00 92.12 256 VAL A N 1
ATOM 1988 C CA . VAL A 1 256 ? 14.711 13.062 -28.345 1.00 92.12 256 VAL A CA 1
ATOM 1989 C C . VAL A 1 256 ? 15.636 14.211 -27.995 1.00 92.12 256 VAL A C 1
ATOM 1991 O O . VAL A 1 256 ? 15.809 15.126 -28.788 1.00 92.12 256 VAL A O 1
ATOM 1994 N N . GLU A 1 257 ? 16.245 14.162 -26.822 1.00 91.94 257 GLU A N 1
ATOM 1995 C CA . GLU A 1 257 ? 17.287 15.090 -26.410 1.00 91.94 257 GLU A CA 1
ATOM 1996 C C . GLU A 1 257 ? 18.670 14.480 -26.677 1.00 91.94 257 GLU A C 1
ATOM 1998 O O . GLU A 1 257 ? 18.961 13.345 -26.284 1.00 91.94 257 GLU A O 1
ATOM 2003 N N . PHE A 1 258 ? 19.529 15.237 -27.361 1.00 91.19 258 PHE A N 1
ATOM 2004 C CA . PHE A 1 258 ? 20.900 14.844 -27.671 1.00 91.19 258 PHE A CA 1
ATOM 2005 C C . PHE A 1 258 ? 21.802 16.080 -27.806 1.00 91.19 258 PHE A C 1
ATOM 2007 O O . PHE A 1 258 ? 21.431 17.058 -28.450 1.00 91.19 258 PHE A O 1
ATOM 2014 N N . MET A 1 259 ? 22.984 16.049 -27.179 1.00 87.19 259 MET A N 1
ATOM 2015 C CA . MET A 1 259 ? 23.986 17.132 -27.205 1.00 87.19 259 MET A CA 1
ATOM 2016 C C . MET A 1 259 ? 23.437 18.531 -26.854 1.00 87.19 259 MET A C 1
ATOM 2018 O O . MET A 1 259 ? 23.911 19.536 -27.372 1.00 87.19 259 MET A O 1
ATOM 2022 N N . GLY A 1 260 ? 22.452 18.602 -25.952 1.00 84.25 260 GLY A N 1
ATOM 2023 C CA . GLY A 1 260 ? 21.837 19.854 -25.493 1.00 84.25 260 GLY A CA 1
ATOM 2024 C C . GLY A 1 260 ? 20.680 20.370 -26.353 1.00 84.25 260 GLY A C 1
ATOM 2025 O O . GLY A 1 260 ? 20.082 21.383 -25.999 1.00 84.25 260 GLY A O 1
ATOM 2026 N N . TYR A 1 261 ? 20.329 19.673 -27.437 1.00 88.56 261 TYR A N 1
ATOM 2027 C CA . TYR A 1 261 ? 19.215 20.023 -28.320 1.00 88.56 261 TYR A CA 1
ATOM 2028 C C . TYR A 1 261 ? 18.084 19.006 -28.195 1.00 88.56 261 TYR A C 1
ATOM 2030 O O . TYR A 1 261 ? 18.318 17.815 -27.984 1.00 88.56 261 TYR A O 1
ATOM 2038 N N . VAL A 1 262 ? 16.847 19.485 -28.346 1.00 89.81 262 VAL A N 1
ATOM 2039 C CA . VAL A 1 262 ? 15.639 18.654 -28.341 1.00 89.81 262 VAL A CA 1
ATOM 2040 C C . VAL A 1 262 ? 15.105 18.545 -29.763 1.00 89.81 262 VAL A C 1
ATOM 2042 O O . VAL A 1 262 ? 14.750 19.538 -30.394 1.00 89.81 262 VAL A O 1
ATOM 2045 N N . TYR A 1 263 ? 15.022 17.317 -30.252 1.00 89.75 263 TYR A N 1
ATOM 2046 C CA . TYR A 1 263 ? 14.557 16.960 -31.580 1.00 89.75 263 TYR A CA 1
ATOM 2047 C C . TYR A 1 263 ? 13.186 16.294 -31.505 1.00 89.75 263 TYR A C 1
ATOM 2049 O O . TYR A 1 263 ? 12.911 15.499 -30.608 1.00 89.75 263 TYR A O 1
ATOM 2057 N N . VAL A 1 264 ? 12.337 16.562 -32.494 1.00 89.44 264 VAL A N 1
ATOM 2058 C CA . VAL A 1 264 ? 11.094 15.802 -32.697 1.00 89.44 264 VAL A CA 1
ATOM 2059 C C . VAL A 1 264 ? 11.363 14.743 -33.771 1.00 89.44 264 VAL A C 1
ATOM 2061 O O . VAL A 1 264 ? 11.541 15.129 -34.928 1.00 89.44 264 VAL A O 1
ATOM 2064 N N . PRO A 1 265 ? 11.453 13.450 -33.430 1.00 90.31 265 PRO A N 1
ATOM 2065 C CA . PRO A 1 265 ? 11.699 12.397 -34.404 1.00 90.31 265 PRO A CA 1
ATOM 2066 C C . PRO A 1 265 ? 10.470 12.120 -35.280 1.00 90.31 265 PRO A C 1
ATOM 2068 O O . PRO A 1 265 ? 9.348 12.503 -34.949 1.00 90.31 265 PRO A O 1
ATOM 2071 N N . SER A 1 266 ? 10.681 11.387 -36.370 1.00 87.19 266 SER A N 1
ATOM 2072 C CA . SER A 1 266 ? 9.636 10.780 -37.196 1.00 87.19 266 SER A CA 1
ATOM 2073 C C . SER A 1 266 ? 9.657 9.252 -37.000 1.00 87.19 266 SER A C 1
ATOM 2075 O O . SER A 1 266 ? 10.697 8.639 -37.260 1.00 87.19 266 SER A O 1
ATOM 2077 N N . PRO A 1 267 ? 8.574 8.608 -36.510 1.00 88.44 267 PRO A N 1
ATOM 2078 C CA . PRO A 1 267 ? 7.311 9.197 -36.062 1.00 88.44 267 PRO A CA 1
ATOM 2079 C C . PRO A 1 267 ? 7.439 9.928 -34.713 1.00 88.44 267 PRO A C 1
ATOM 2081 O O . PRO A 1 267 ? 8.136 9.476 -33.808 1.00 88.44 267 PRO A O 1
ATOM 2084 N N . SER A 1 268 ? 6.701 11.031 -34.556 1.00 86.44 268 SER A N 1
ATOM 2085 C CA . SER A 1 268 ? 6.668 11.838 -33.321 1.00 86.44 268 SER A CA 1
ATOM 2086 C C . SER A 1 268 ? 5.585 11.407 -32.334 1.00 86.44 268 SER A C 1
ATOM 2088 O O . SER A 1 268 ? 5.591 11.809 -31.171 1.00 86.44 268 SER A O 1
ATOM 2090 N N . ARG A 1 269 ? 4.627 10.601 -32.801 1.00 87.12 269 ARG A N 1
ATOM 2091 C CA . ARG A 1 269 ? 3.501 10.095 -32.020 1.00 87.12 269 ARG A CA 1
ATOM 2092 C C . ARG A 1 269 ? 3.432 8.587 -32.148 1.00 87.12 269 ARG A C 1
ATOM 2094 O O . ARG A 1 269 ? 3.458 8.061 -33.258 1.00 87.12 269 ARG A O 1
ATOM 2101 N N . ILE A 1 270 ? 3.307 7.911 -31.014 1.00 84.25 270 ILE A N 1
ATOM 2102 C CA . ILE A 1 270 ? 3.114 6.466 -30.946 1.00 84.25 270 ILE A CA 1
ATOM 2103 C C . ILE A 1 270 ? 1.772 6.183 -30.283 1.00 84.25 270 ILE A C 1
ATOM 2105 O O . ILE A 1 270 ? 1.527 6.579 -29.141 1.00 84.25 270 ILE A O 1
ATOM 2109 N N . TYR A 1 271 ? 0.901 5.470 -30.994 1.00 80.56 271 TYR A N 1
ATOM 2110 C CA . TYR A 1 271 ? -0.346 4.962 -30.439 1.00 80.56 271 TYR A CA 1
ATOM 2111 C C . TYR A 1 271 ? -0.067 3.653 -29.710 1.00 80.56 271 TYR A C 1
ATOM 2113 O O . TYR A 1 271 ? 0.301 2.649 -30.312 1.00 80.56 271 TYR A O 1
ATOM 2121 N N . THR A 1 272 ? -0.274 3.635 -28.397 1.00 75.38 272 THR A N 1
ATOM 2122 C CA . THR A 1 272 ? 0.055 2.459 -27.570 1.00 75.38 272 THR A CA 1
ATOM 2123 C C . THR A 1 272 ? -0.743 1.207 -27.927 1.00 75.38 272 THR A C 1
ATOM 2125 O O . THR A 1 272 ? -0.269 0.094 -27.731 1.00 75.38 272 THR A O 1
ATOM 2128 N N . LYS A 1 273 ? -1.923 1.365 -28.538 1.00 71.38 273 LYS A N 1
ATOM 2129 C CA . LYS A 1 273 ? -2.703 0.252 -29.096 1.00 71.38 273 LYS A CA 1
ATOM 2130 C C . LYS A 1 273 ? -1.961 -0.472 -30.228 1.00 71.38 273 LYS A C 1
ATOM 2132 O O . LYS A 1 273 ? -2.071 -1.688 -30.350 1.00 71.38 273 LYS A O 1
ATOM 2137 N N . GLU A 1 274 ? -1.189 0.260 -31.022 1.00 70.75 274 GLU A N 1
ATOM 2138 C CA . GLU A 1 274 ? -0.437 -0.259 -32.171 1.00 70.75 274 GLU A CA 1
ATOM 2139 C C . GLU A 1 274 ? 0.904 -0.889 -31.763 1.00 70.75 274 GLU A C 1
ATOM 2141 O O . GLU A 1 274 ? 1.527 -1.574 -32.566 1.00 70.75 274 GLU A O 1
ATOM 2146 N N . LEU A 1 275 ? 1.323 -0.733 -30.499 1.00 71.06 275 LEU A N 1
ATOM 2147 C CA . LEU A 1 275 ? 2.512 -1.397 -29.944 1.00 71.06 275 LEU A CA 1
ATOM 2148 C C . LEU A 1 275 ? 2.297 -2.897 -29.698 1.00 71.06 275 LEU A C 1
ATOM 2150 O O . LEU A 1 275 ? 3.255 -3.638 -29.475 1.00 71.06 275 LEU A O 1
ATOM 2154 N N . SER A 1 276 ? 1.047 -3.367 -29.738 1.00 61.41 276 SER A N 1
ATOM 2155 C CA . SER A 1 276 ? 0.721 -4.777 -29.538 1.00 61.41 276 SER A CA 1
ATOM 2156 C C . SER A 1 276 ? 1.199 -5.631 -30.726 1.00 61.41 276 SER A C 1
ATOM 2158 O O . SER A 1 276 ? 0.545 -5.727 -31.760 1.00 61.41 276 SER A O 1
ATOM 2160 N N . GLY A 1 277 ? 2.375 -6.252 -30.573 1.00 61.34 277 GLY A N 1
ATOM 2161 C CA . GLY A 1 277 ? 3.013 -7.108 -31.586 1.00 61.34 277 GLY A CA 1
ATOM 2162 C C . GLY A 1 277 ? 4.175 -6.462 -32.351 1.00 61.34 277 GLY A C 1
ATOM 2163 O O . GLY A 1 277 ? 4.779 -7.127 -33.191 1.00 61.34 277 GLY A O 1
ATOM 2164 N N . VAL A 1 278 ? 4.520 -5.206 -32.052 1.00 68.25 278 VAL A N 1
ATOM 2165 C CA . VAL A 1 278 ? 5.672 -4.505 -32.639 1.00 68.25 278 VAL A CA 1
ATOM 2166 C C . VAL A 1 278 ? 6.840 -4.548 -31.657 1.00 68.25 278 VAL A C 1
ATOM 2168 O O . VAL A 1 278 ? 6.747 -4.002 -30.562 1.00 68.25 278 VAL A O 1
ATOM 2171 N N . SER A 1 279 ? 7.943 -5.193 -32.043 1.00 71.62 279 SER A N 1
ATOM 2172 C CA . SER A 1 279 ? 9.157 -5.271 -31.217 1.00 71.62 279 SER A CA 1
ATOM 2173 C C . SER A 1 279 ? 10.093 -4.084 -31.409 1.00 71.62 279 SER A C 1
ATOM 2175 O O . SER A 1 279 ? 10.815 -3.737 -30.479 1.00 71.62 279 SER A O 1
ATOM 2177 N N . ASP A 1 280 ? 10.089 -3.464 -32.593 1.00 83.38 280 ASP A N 1
ATOM 2178 C CA . ASP A 1 280 ? 11.104 -2.490 -32.994 1.00 83.38 280 ASP A CA 1
ATOM 2179 C C . ASP A 1 280 ? 10.490 -1.298 -33.736 1.00 83.38 280 ASP A C 1
ATOM 2181 O O . ASP A 1 280 ? 9.778 -1.463 -34.728 1.00 83.38 280 ASP A O 1
ATOM 2185 N N . ILE A 1 281 ? 10.807 -0.084 -33.285 1.00 87.69 281 ILE A N 1
ATOM 2186 C CA . ILE A 1 281 ? 10.361 1.174 -33.899 1.00 87.69 281 ILE A CA 1
ATOM 2187 C C . ILE A 1 281 ? 11.579 2.040 -34.181 1.00 87.69 281 ILE A C 1
ATOM 2189 O O . ILE A 1 281 ? 12.424 2.238 -33.313 1.00 87.69 281 ILE A O 1
ATOM 2193 N N . LYS A 1 282 ? 11.672 2.580 -35.395 1.00 90.31 282 LYS A N 1
ATOM 2194 C CA . LYS A 1 282 ? 12.742 3.508 -35.775 1.00 90.31 282 LYS A CA 1
ATOM 2195 C C . LYS A 1 282 ? 12.265 4.941 -35.589 1.00 90.31 282 LYS A C 1
ATOM 2197 O O . LYS A 1 282 ? 11.228 5.304 -36.128 1.00 90.31 282 LYS A O 1
ATOM 2202 N N . LEU A 1 283 ? 13.033 5.725 -34.844 1.00 90.56 283 LEU A N 1
ATOM 2203 C CA . LEU A 1 283 ? 12.849 7.154 -34.636 1.00 90.56 283 LEU A CA 1
ATOM 2204 C C . LEU A 1 283 ? 13.922 7.892 -35.437 1.00 90.56 283 LEU A C 1
ATOM 2206 O O . LEU A 1 283 ? 15.098 7.837 -35.081 1.00 90.56 283 LEU A O 1
ATOM 2210 N N . VAL A 1 284 ? 13.519 8.550 -36.522 1.00 90.12 284 VAL A N 1
ATOM 2211 C CA . VAL A 1 284 ? 14.431 9.278 -37.417 1.00 90.12 284 VAL A CA 1
ATOM 2212 C C . VAL A 1 284 ? 14.498 10.745 -37.013 1.00 90.12 284 VAL A C 1
ATOM 2214 O O . VAL A 1 284 ? 13.468 11.416 -36.950 1.00 90.12 284 VAL A O 1
ATOM 2217 N N . ILE A 1 285 ? 15.701 11.256 -36.760 1.00 88.75 285 ILE A N 1
ATOM 2218 C CA . ILE A 1 285 ? 15.958 12.682 -36.546 1.00 88.75 285 ILE A CA 1
ATOM 2219 C C . ILE A 1 285 ? 16.409 13.297 -37.872 1.00 88.75 285 ILE A C 1
ATOM 2221 O O . ILE A 1 285 ? 17.574 13.215 -38.249 1.00 88.75 285 ILE A O 1
ATOM 2225 N N . GLU A 1 286 ? 15.476 13.935 -38.572 1.00 82.50 286 GLU A N 1
ATOM 2226 C CA . GLU A 1 286 ? 15.695 14.464 -39.929 1.00 82.50 286 GLU A CA 1
ATOM 2227 C C . GLU A 1 286 ? 16.698 15.632 -39.984 1.00 82.50 286 GLU A C 1
ATOM 2229 O O . GLU A 1 286 ? 17.361 15.833 -40.994 1.00 82.50 286 GLU A O 1
ATOM 2234 N N . ASN A 1 287 ? 16.878 16.352 -38.874 1.00 83.81 287 ASN A N 1
ATOM 2235 C CA . ASN A 1 287 ? 17.720 17.553 -38.797 1.00 83.81 287 ASN A CA 1
ATOM 2236 C C . ASN A 1 287 ? 19.093 17.319 -38.156 1.00 83.81 287 ASN A C 1
ATOM 2238 O O . ASN A 1 287 ? 19.734 18.269 -37.700 1.00 83.81 287 ASN A O 1
ATOM 2242 N N . LEU A 1 288 ? 19.518 16.067 -38.044 1.00 86.44 288 LEU A N 1
ATOM 2243 C CA . LEU A 1 288 ? 20.775 15.711 -37.404 1.00 86.44 288 LEU A CA 1
ATOM 2244 C C . LEU A 1 288 ? 21.567 14.789 -38.321 1.00 86.44 288 LEU A C 1
ATOM 2246 O O . LEU A 1 288 ? 21.011 13.858 -38.908 1.00 86.44 288 LEU A O 1
ATOM 2250 N N . ILE A 1 289 ? 22.870 15.031 -38.398 1.00 86.12 289 ILE A N 1
ATOM 2251 C CA . ILE A 1 289 ? 23.863 14.039 -38.811 1.00 86.12 289 ILE A CA 1
ATOM 2252 C C . ILE A 1 289 ? 24.866 13.911 -37.679 1.00 86.12 289 ILE A C 1
ATOM 2254 O O . ILE A 1 289 ? 25.432 14.912 -37.240 1.00 86.12 289 ILE A O 1
ATOM 2258 N N . TYR A 1 290 ? 25.096 12.685 -37.223 1.00 86.62 290 TYR A N 1
ATOM 2259 C CA . TYR A 1 290 ? 26.076 12.384 -36.194 1.00 86.62 290 TYR A CA 1
ATOM 2260 C C . TYR A 1 290 ? 27.185 11.485 -36.741 1.00 86.62 290 TYR A C 1
ATOM 2262 O O . TYR A 1 290 ? 26.932 10.434 -37.329 1.00 86.62 290 TYR A O 1
ATOM 2270 N N . ALA A 1 291 ? 28.430 11.882 -36.494 1.00 83.06 291 ALA A N 1
ATOM 2271 C CA . ALA A 1 291 ? 29.614 11.162 -36.935 1.00 83.06 291 ALA A CA 1
ATOM 2272 C C . ALA A 1 291 ? 30.776 11.365 -35.956 1.00 83.06 291 ALA A C 1
ATOM 2274 O O . ALA A 1 291 ? 31.229 12.488 -35.759 1.00 83.06 291 ALA A O 1
ATOM 2275 N N . ASN A 1 292 ? 31.281 10.280 -35.355 1.00 81.06 292 ASN A N 1
ATOM 2276 C CA . ASN A 1 292 ? 32.491 10.261 -34.511 1.00 81.06 292 ASN A CA 1
ATOM 2277 C C . ASN A 1 292 ? 32.605 11.419 -33.495 1.00 81.06 292 ASN A C 1
ATOM 2279 O O . ASN A 1 292 ? 33.680 11.969 -33.272 1.00 81.06 292 ASN A O 1
ATOM 2283 N N . GLY A 1 293 ? 31.491 11.790 -32.856 1.00 82.25 293 GLY A N 1
ATOM 2284 C CA . GLY A 1 293 ? 31.468 12.845 -31.840 1.00 82.25 293 GLY A CA 1
ATOM 2285 C C . GLY A 1 293 ? 31.299 14.277 -32.366 1.00 82.25 293 GLY A C 1
ATOM 2286 O O . GLY A 1 293 ? 31.357 15.210 -31.562 1.00 82.25 293 GLY A O 1
ATOM 2287 N N . LEU A 1 294 ? 31.047 14.440 -33.667 1.00 86.12 294 LEU A N 1
ATOM 2288 C CA . LEU A 1 294 ? 30.562 15.660 -34.311 1.00 86.12 294 LEU A CA 1
ATOM 2289 C C . LEU A 1 294 ? 29.085 15.496 -34.696 1.00 86.12 294 LEU A C 1
ATOM 2291 O O . LEU A 1 294 ? 28.705 14.523 -35.346 1.00 86.12 294 LEU A O 1
ATOM 2295 N N . SER A 1 295 ? 28.278 16.481 -34.325 1.00 87.38 295 SER A N 1
ATOM 2296 C CA . SER A 1 295 ? 26.887 16.643 -34.731 1.00 87.38 295 SER A CA 1
ATOM 2297 C C . SER A 1 295 ? 26.756 17.843 -35.651 1.00 87.38 295 SER A C 1
ATOM 2299 O O . SER A 1 295 ? 27.203 18.942 -35.320 1.00 87.38 295 SER A O 1
ATOM 2301 N N . ILE A 1 296 ? 26.107 17.628 -36.786 1.00 86.31 296 ILE A N 1
ATOM 2302 C CA . ILE A 1 296 ? 25.723 18.666 -37.734 1.00 86.31 296 ILE A CA 1
ATOM 2303 C C . ILE A 1 296 ? 24.210 18.837 -37.614 1.00 86.31 296 ILE A C 1
ATOM 2305 O O . ILE A 1 296 ? 23.459 17.883 -37.831 1.00 86.31 296 ILE A O 1
ATOM 2309 N N . ILE A 1 297 ? 23.781 20.030 -37.211 1.00 85.94 297 ILE A N 1
ATOM 2310 C CA . ILE A 1 297 ? 22.388 20.363 -36.916 1.00 85.94 297 ILE A CA 1
ATOM 2311 C C . ILE A 1 297 ? 21.880 21.350 -37.963 1.00 85.94 297 ILE A C 1
ATOM 2313 O O . ILE A 1 297 ? 22.512 22.380 -38.215 1.00 85.94 297 ILE A O 1
ATOM 2317 N N . PHE A 1 298 ? 20.717 21.036 -38.529 1.00 81.38 298 PHE A N 1
ATOM 2318 C CA . PHE A 1 298 ? 20.072 21.817 -39.581 1.00 81.38 298 PHE A CA 1
ATOM 2319 C C . PHE A 1 298 ? 18.792 22.486 -39.082 1.00 81.38 298 PHE A C 1
ATOM 2321 O O . PHE A 1 298 ? 18.035 21.904 -38.292 1.00 81.38 298 PHE A O 1
ATOM 2328 N N . ASP A 1 299 ? 18.525 23.693 -39.581 1.00 71.56 299 ASP A N 1
ATOM 2329 C CA . ASP A 1 299 ? 17.248 24.355 -39.341 1.00 71.56 299 ASP A CA 1
ATOM 2330 C C . ASP A 1 299 ? 16.113 23.657 -40.110 1.00 71.56 299 ASP A C 1
ATOM 2332 O O . ASP A 1 299 ? 16.253 23.228 -41.256 1.00 71.56 299 ASP A O 1
ATOM 2336 N N . ARG A 1 300 ? 14.983 23.493 -39.427 1.00 61.19 300 ARG A N 1
ATOM 2337 C CA . ARG A 1 300 ? 13.925 22.533 -39.746 1.00 61.19 300 ARG A CA 1
ATOM 2338 C C . ARG A 1 300 ? 13.022 22.951 -40.886 1.00 61.19 300 ARG A C 1
ATOM 2340 O O . ARG A 1 300 ? 12.392 22.092 -41.491 1.00 61.19 300 ARG A O 1
ATOM 2347 N N . GLU A 1 301 ? 12.925 24.243 -41.160 1.00 57.53 301 GLU A N 1
ATOM 2348 C CA . GLU A 1 301 ? 11.875 24.723 -42.053 1.00 57.53 301 GLU A CA 1
ATOM 2349 C C . GLU A 1 301 ? 12.229 24.584 -43.536 1.00 57.53 301 GLU A C 1
ATOM 2351 O O . GLU A 1 301 ? 11.310 24.554 -44.347 1.00 57.53 301 GLU A O 1
ATOM 2356 N N . ASN A 1 302 ? 13.508 24.417 -43.912 1.00 52.78 302 ASN A N 1
ATOM 2357 C CA . ASN A 1 302 ? 13.914 24.556 -45.317 1.00 52.78 302 ASN A CA 1
ATOM 2358 C C . ASN A 1 302 ? 15.080 23.664 -45.788 1.00 52.78 302 ASN A C 1
ATOM 2360 O O . ASN A 1 302 ? 15.573 23.887 -46.886 1.00 52.78 302 ASN A O 1
ATOM 2364 N N . VAL A 1 303 ? 15.570 22.679 -45.029 1.00 60.25 303 VAL A N 1
ATOM 2365 C CA . VAL A 1 303 ? 16.815 21.975 -45.405 1.00 60.25 303 VAL A CA 1
ATOM 2366 C C . VAL A 1 303 ? 16.594 20.485 -45.666 1.00 60.25 303 VAL A C 1
ATOM 2368 O O . VAL A 1 303 ? 16.198 19.742 -44.775 1.00 60.25 303 VAL A O 1
ATOM 2371 N N . TYR A 1 304 ? 16.908 20.034 -46.884 1.00 61.44 304 TYR A N 1
ATOM 2372 C CA . TYR A 1 304 ? 17.034 18.615 -47.221 1.00 61.44 304 TYR A CA 1
ATOM 2373 C C . TYR A 1 304 ? 18.502 18.225 -47.236 1.00 61.44 304 TYR A C 1
ATOM 2375 O O . TYR A 1 304 ? 19.301 18.824 -47.955 1.00 61.44 304 TYR A O 1
ATOM 2383 N N . VAL A 1 305 ? 18.858 17.186 -46.489 1.00 63.06 305 VAL A N 1
ATOM 2384 C CA . VAL A 1 305 ? 20.241 16.721 -46.420 1.00 63.06 305 VAL A CA 1
ATOM 2385 C C . VAL A 1 305 ? 20.353 15.350 -47.053 1.00 63.06 305 VAL A C 1
ATOM 2387 O O . VAL A 1 305 ? 19.634 14.416 -46.700 1.00 63.06 305 VAL A O 1
ATOM 2390 N N . ARG A 1 306 ? 21.275 15.226 -48.003 1.00 61.12 306 ARG A N 1
ATOM 2391 C CA . ARG A 1 306 ? 21.651 13.953 -48.602 1.00 61.12 306 ARG A CA 1
ATOM 2392 C C . ARG A 1 306 ? 23.114 13.700 -48.280 1.00 61.12 306 ARG A C 1
ATOM 2394 O O . ARG A 1 306 ? 24.007 14.354 -48.818 1.00 61.12 306 ARG A O 1
ATOM 2401 N N . LEU A 1 307 ? 23.359 12.743 -47.390 1.00 62.44 307 LEU A N 1
ATOM 2402 C CA . LEU A 1 307 ? 24.713 12.272 -47.131 1.00 62.44 307 LEU A CA 1
ATOM 2403 C C . LEU A 1 307 ? 25.253 11.592 -48.398 1.00 62.44 307 LEU A C 1
ATOM 2405 O O . LEU A 1 307 ? 24.598 10.704 -48.947 1.00 62.44 307 LEU A O 1
ATOM 2409 N N . GLU A 1 308 ? 26.423 12.017 -48.871 1.00 60.78 308 GLU A N 1
ATOM 2410 C CA . GLU A 1 308 ? 27.029 11.458 -50.085 1.00 60.78 308 GLU A CA 1
ATOM 2411 C C . GLU A 1 308 ? 28.033 10.352 -49.759 1.00 60.78 308 GLU A C 1
ATOM 2413 O O . GLU A 1 308 ? 28.046 9.318 -50.427 1.00 60.78 308 GLU A O 1
ATOM 2418 N N . SER A 1 309 ? 28.851 10.525 -48.715 1.00 59.50 309 SER A N 1
ATOM 2419 C CA . SER A 1 309 ? 29.823 9.508 -48.307 1.00 59.50 309 SER A CA 1
ATOM 2420 C C . SER A 1 309 ? 30.310 9.697 -46.873 1.00 59.50 309 SER A C 1
ATOM 2422 O O . SER A 1 309 ? 30.630 10.812 -46.458 1.00 59.50 309 SER A O 1
ATOM 2424 N N . TYR A 1 310 ? 30.457 8.579 -46.162 1.00 63.59 310 TYR A N 1
ATOM 2425 C CA . TYR A 1 310 ? 31.143 8.498 -44.877 1.00 63.59 310 TYR A CA 1
ATOM 2426 C C . TYR A 1 310 ? 32.414 7.655 -45.035 1.00 63.59 310 TYR A C 1
ATOM 2428 O O . TYR A 1 310 ? 32.348 6.462 -45.353 1.00 63.59 310 TYR A O 1
ATOM 2436 N N . HIS A 1 311 ? 33.580 8.272 -44.848 1.00 62.03 311 HIS A N 1
ATOM 2437 C CA . HIS A 1 311 ? 34.878 7.606 -44.960 1.00 62.03 311 HIS A CA 1
ATOM 2438 C C . HIS A 1 311 ? 35.710 7.864 -43.706 1.00 62.03 311 HIS A C 1
ATOM 2440 O O . HIS A 1 311 ? 36.550 8.759 -43.679 1.00 62.03 311 HIS A O 1
ATOM 2446 N N . GLY A 1 312 ? 35.468 7.057 -42.667 1.00 66.38 312 GLY A N 1
ATOM 2447 C CA . GLY A 1 312 ? 36.196 7.133 -41.400 1.00 66.38 312 GLY A CA 1
ATOM 2448 C C . GLY A 1 312 ? 35.987 8.482 -40.718 1.00 66.38 312 GLY A C 1
ATOM 2449 O O . GLY A 1 312 ? 34.935 8.720 -40.135 1.00 66.38 312 GLY A O 1
ATOM 2450 N N . ASP A 1 313 ? 36.979 9.360 -40.831 1.00 67.56 313 ASP A N 1
ATOM 2451 C CA . ASP A 1 313 ? 36.994 10.680 -40.194 1.00 67.56 313 ASP A CA 1
ATOM 2452 C C . ASP A 1 313 ? 36.476 11.805 -41.107 1.00 67.56 313 ASP A C 1
ATOM 2454 O O . ASP A 1 313 ? 36.380 12.955 -40.683 1.00 67.56 313 ASP A O 1
ATOM 2458 N N . ILE A 1 314 ? 36.124 11.489 -42.361 1.00 73.44 314 ILE A N 1
ATOM 2459 C CA . ILE A 1 314 ? 35.586 12.454 -43.326 1.00 73.44 314 ILE A CA 1
ATOM 2460 C C . ILE A 1 314 ? 34.080 12.248 -43.474 1.00 73.44 314 ILE A C 1
ATOM 2462 O O . ILE A 1 314 ? 33.610 11.180 -43.883 1.00 73.44 314 ILE A O 1
ATOM 2466 N N . VAL A 1 315 ? 33.334 13.315 -43.189 1.00 74.62 315 VAL A N 1
ATOM 2467 C CA . VAL A 1 315 ? 31.886 13.403 -43.387 1.00 74.62 315 VAL A CA 1
ATOM 2468 C C . VAL A 1 315 ? 31.633 14.308 -44.584 1.00 74.62 315 VAL A C 1
ATOM 2470 O O . VAL A 1 315 ? 31.915 15.501 -44.515 1.00 74.62 315 VAL A O 1
ATOM 2473 N N . ASN A 1 316 ? 31.108 13.749 -45.677 1.00 76.31 316 ASN A N 1
ATOM 2474 C CA . ASN A 1 316 ? 30.666 14.536 -46.826 1.00 76.31 316 ASN A CA 1
ATOM 2475 C C . ASN A 1 316 ? 29.134 14.519 -46.909 1.00 76.31 316 ASN A C 1
ATOM 2477 O O . ASN A 1 316 ? 28.519 13.466 -47.124 1.00 76.31 316 ASN A O 1
ATOM 2481 N N . ALA A 1 317 ? 28.525 15.687 -46.729 1.00 72.38 317 ALA A N 1
ATOM 2482 C CA . ALA A 1 317 ? 27.084 15.873 -46.761 1.00 72.38 317 ALA A CA 1
ATOM 2483 C C . ALA A 1 317 ? 26.727 16.952 -47.784 1.00 72.38 317 ALA A C 1
ATOM 2485 O O . ALA A 1 317 ? 27.228 18.072 -47.708 1.00 72.38 317 ALA A O 1
ATOM 2486 N N . SER A 1 318 ? 25.832 16.619 -48.714 1.00 70.44 318 SER A N 1
ATOM 2487 C CA . SER A 1 318 ? 25.213 17.605 -49.596 1.00 70.44 318 SER A CA 1
ATOM 2488 C C . SER A 1 318 ? 23.962 18.155 -48.914 1.00 70.44 318 SER A C 1
ATOM 2490 O O . SER A 1 318 ? 23.065 17.405 -48.513 1.00 70.44 318 SER A O 1
ATOM 2492 N N . VAL A 1 319 ? 23.929 19.470 -48.728 1.00 69.62 319 VAL A N 1
ATOM 2493 C CA . VAL A 1 319 ? 22.858 20.176 -48.025 1.00 69.62 319 VAL A CA 1
ATOM 2494 C C . VAL A 1 319 ? 22.124 21.034 -49.046 1.00 69.62 319 VAL A C 1
ATOM 2496 O O . VAL A 1 319 ? 22.725 21.882 -49.696 1.00 69.62 319 VAL A O 1
ATOM 2499 N N . ILE A 1 320 ? 20.825 20.801 -49.215 1.00 68.38 320 ILE A N 1
ATOM 2500 C CA . ILE A 1 320 ? 19.963 21.567 -50.115 1.00 68.38 320 ILE A CA 1
ATOM 2501 C C . ILE A 1 320 ? 19.088 22.470 -49.251 1.00 68.38 320 ILE A C 1
ATOM 2503 O O . ILE A 1 320 ? 18.164 21.997 -48.590 1.00 68.38 320 ILE A O 1
ATOM 2507 N N . VAL A 1 321 ? 19.379 23.770 -49.266 1.00 67.44 321 VAL A N 1
ATOM 2508 C CA . VAL A 1 321 ? 18.593 24.792 -48.564 1.00 67.44 321 VAL A CA 1
ATOM 2509 C C . VAL A 1 321 ? 17.529 25.351 -49.516 1.00 67.44 321 VAL A C 1
ATOM 2511 O O . VAL A 1 321 ? 17.835 25.949 -50.543 1.00 67.44 321 VAL A O 1
ATOM 2514 N N . LEU A 1 322 ? 16.260 25.151 -49.178 1.00 60.66 322 LEU A N 1
ATOM 2515 C CA . LEU A 1 322 ? 15.075 25.705 -49.830 1.00 60.66 322 LEU A CA 1
ATOM 2516 C C . LEU A 1 322 ? 14.744 27.081 -49.225 1.00 60.66 322 LEU A C 1
ATOM 2518 O O . LEU A 1 322 ? 13.689 27.277 -48.638 1.00 60.66 322 LEU A O 1
ATOM 2522 N N . GLY A 1 323 ? 15.662 28.044 -49.307 1.00 60.78 323 GLY A N 1
ATOM 2523 C CA . GLY A 1 323 ? 15.471 29.375 -48.719 1.00 60.78 323 GLY A CA 1
ATOM 2524 C C . GLY A 1 323 ? 16.708 30.263 -48.838 1.00 60.78 323 GLY A C 1
ATOM 2525 O O . GLY A 1 323 ? 17.763 29.792 -49.252 1.00 60.78 323 GLY A O 1
ATOM 2526 N N . SER A 1 324 ? 16.574 31.552 -48.504 1.00 54.78 324 SER A N 1
ATOM 2527 C CA . SER A 1 324 ? 17.679 32.524 -48.575 1.00 54.78 324 SER A CA 1
ATOM 2528 C C . SER A 1 324 ? 18.636 32.473 -47.383 1.00 54.78 324 SER A C 1
ATOM 2530 O O . SER A 1 324 ? 19.789 32.848 -47.548 1.00 54.78 324 SER A O 1
ATOM 2532 N N . ASP A 1 325 ? 18.184 31.983 -46.223 1.00 59.84 325 ASP A N 1
ATOM 2533 C CA . ASP A 1 325 ? 18.947 32.001 -44.971 1.00 59.84 325 ASP A CA 1
ATOM 2534 C C . ASP A 1 325 ? 18.886 30.622 -44.294 1.00 59.84 325 ASP A C 1
ATOM 2536 O O . ASP A 1 325 ? 17.966 30.318 -43.537 1.00 59.84 325 ASP A O 1
ATOM 2540 N N . GLY A 1 326 ? 19.849 29.754 -44.606 1.00 64.94 326 GLY A N 1
ATOM 2541 C CA . GLY A 1 326 ? 20.075 28.511 -43.869 1.00 64.94 326 GLY A CA 1
ATOM 2542 C C . GLY A 1 326 ? 21.227 28.706 -42.894 1.00 64.94 326 GLY A C 1
ATOM 2543 O O . GLY A 1 326 ? 22.296 29.131 -43.315 1.00 64.94 326 GLY A O 1
ATOM 2544 N N . SER A 1 327 ? 21.021 28.398 -41.613 1.00 72.69 327 SER A N 1
ATOM 2545 C CA . SER A 1 327 ? 22.110 28.365 -40.629 1.00 72.69 327 SER A CA 1
ATOM 2546 C C . SER A 1 327 ? 22.525 26.927 -40.347 1.00 72.69 327 SER A C 1
ATOM 2548 O O . SER A 1 327 ? 21.678 26.036 -40.211 1.00 72.69 327 SER A O 1
ATOM 2550 N N . LEU A 1 328 ? 23.833 26.694 -40.274 1.00 80.38 328 LEU A N 1
ATOM 2551 C CA . LEU A 1 328 ? 24.409 25.392 -39.968 1.00 80.38 328 LEU A CA 1
ATOM 2552 C C . LEU A 1 328 ? 25.029 25.449 -38.577 1.00 80.38 328 LEU A C 1
ATOM 2554 O O . LEU A 1 328 ? 25.943 26.230 -38.322 1.00 80.38 328 LEU A O 1
ATOM 2558 N N . THR A 1 329 ? 24.565 24.602 -37.662 1.00 87.06 329 THR A N 1
ATOM 2559 C CA . THR A 1 329 ? 25.163 24.526 -36.323 1.00 87.06 329 THR A CA 1
ATOM 2560 C C . THR A 1 329 ? 25.970 23.244 -36.184 1.00 87.06 329 THR A C 1
ATOM 2562 O O . THR A 1 329 ? 25.455 22.140 -36.354 1.00 87.06 329 THR A O 1
ATOM 2565 N N . LEU A 1 330 ? 27.250 23.388 -35.860 1.00 87.88 330 LEU A N 1
ATOM 2566 C CA . LEU A 1 330 ? 28.168 22.296 -35.572 1.00 87.88 330 LEU A CA 1
ATOM 2567 C C . LEU A 1 330 ? 28.357 22.173 -34.064 1.00 87.88 330 LEU A C 1
ATOM 2569 O O . LEU A 1 330 ? 28.727 23.136 -33.395 1.00 87.88 330 LEU A O 1
ATOM 2573 N N . VAL A 1 331 ? 28.158 20.974 -33.527 1.00 89.88 331 VAL A N 1
ATOM 2574 C CA . VAL A 1 331 ? 28.346 20.685 -32.102 1.00 89.88 331 VAL A CA 1
ATOM 2575 C C . VAL A 1 331 ? 29.262 19.485 -31.958 1.00 89.88 331 VAL A C 1
ATOM 2577 O O . VAL A 1 331 ? 28.989 18.421 -32.501 1.00 89.88 331 VAL A O 1
ATOM 2580 N N . ARG A 1 332 ? 30.352 19.627 -31.208 1.00 89.94 332 ARG A N 1
ATOM 2581 C CA . ARG A 1 332 ? 31.322 18.547 -30.982 1.00 89.94 332 ARG A CA 1
ATOM 2582 C C . ARG A 1 332 ? 31.600 18.329 -29.507 1.00 89.94 332 ARG A C 1
ATOM 2584 O O . ARG A 1 332 ? 31.460 19.246 -28.697 1.00 89.94 332 ARG A O 1
ATOM 2591 N N . TYR A 1 333 ? 32.067 17.136 -29.156 1.00 88.06 333 TYR A N 1
ATOM 2592 C CA . TYR A 1 333 ? 32.676 16.932 -27.844 1.00 88.06 333 TYR A CA 1
ATOM 2593 C C . TYR A 1 333 ? 34.010 17.676 -27.727 1.00 88.06 333 TYR A C 1
ATOM 2595 O O . TYR A 1 333 ? 34.745 17.840 -28.703 1.00 88.06 333 TYR A O 1
ATOM 2603 N N . SER A 1 334 ? 34.358 18.084 -26.507 1.00 86.50 334 SER A N 1
ATOM 2604 C CA . SER A 1 334 ? 35.608 18.796 -26.219 1.00 86.50 334 SER A CA 1
ATOM 2605 C C . SER A 1 334 ? 36.879 18.039 -26.630 1.00 86.50 334 SER A C 1
ATOM 2607 O O . SER A 1 334 ? 37.875 18.690 -26.936 1.00 86.50 334 SER A O 1
ATOM 2609 N N . TYR A 1 335 ? 36.836 16.702 -26.686 1.00 84.81 335 TYR A N 1
ATOM 2610 C CA . TYR A 1 335 ? 37.956 15.839 -27.089 1.00 84.81 335 TYR A CA 1
ATOM 2611 C C . TYR A 1 335 ? 38.069 15.588 -28.606 1.00 84.81 335 TYR A C 1
ATOM 2613 O O . TYR A 1 335 ? 39.026 14.952 -29.035 1.00 84.81 335 TYR A O 1
ATOM 2621 N N . VAL A 1 336 ? 37.098 16.028 -29.414 1.00 84.88 336 VAL A N 1
ATOM 2622 C CA . VAL A 1 336 ? 37.088 15.817 -30.875 1.00 84.88 336 VAL A CA 1
ATOM 2623 C C . VAL A 1 336 ? 37.639 17.054 -31.558 1.00 84.88 336 VAL A C 1
ATOM 2625 O O . VAL A 1 336 ? 36.985 18.083 -31.496 1.00 84.88 336 VAL A O 1
ATOM 2628 N N . ASP A 1 337 ? 38.777 16.985 -32.240 1.00 83.19 337 ASP A N 1
ATOM 2629 C CA . ASP A 1 337 ? 39.320 18.133 -32.977 1.00 83.19 337 ASP A CA 1
ATOM 2630 C C . ASP A 1 337 ? 38.957 18.093 -34.465 1.00 83.19 337 ASP A C 1
ATOM 2632 O O . ASP A 1 337 ? 38.967 17.040 -35.097 1.00 83.19 337 ASP A O 1
ATOM 2636 N N . ILE A 1 338 ? 38.629 19.262 -35.024 1.00 82.62 338 ILE A N 1
ATOM 2637 C CA . ILE A 1 338 ? 38.274 19.423 -36.439 1.00 82.62 338 ILE A CA 1
ATOM 2638 C C . ILE A 1 338 ? 39.438 20.107 -37.147 1.00 82.62 338 ILE A C 1
ATOM 2640 O O . ILE A 1 338 ? 39.820 21.213 -36.769 1.00 82.62 338 ILE A O 1
ATOM 2644 N N . ALA A 1 339 ? 39.997 19.442 -38.160 1.00 82.25 339 ALA A N 1
ATOM 2645 C CA . ALA A 1 339 ? 41.155 19.940 -38.899 1.00 82.25 339 ALA A CA 1
ATOM 2646 C C . ALA A 1 339 ? 40.791 21.052 -39.894 1.00 82.25 339 ALA A C 1
ATOM 2648 O O . ALA A 1 339 ? 41.506 22.043 -39.985 1.00 82.25 339 ALA A O 1
ATOM 2649 N N . PHE A 1 340 ? 39.689 20.887 -40.626 1.00 81.19 340 PHE A N 1
ATOM 2650 C CA . PHE A 1 340 ? 39.184 21.852 -41.600 1.00 81.19 340 PHE A CA 1
ATOM 2651 C C . PHE A 1 340 ? 37.677 21.654 -41.789 1.00 81.19 340 PHE A C 1
ATOM 2653 O O . PHE A 1 340 ? 37.154 20.558 -41.581 1.00 81.19 340 PHE A O 1
ATOM 2660 N N . ILE A 1 341 ? 36.982 22.715 -42.191 1.00 83.31 341 ILE A N 1
ATOM 2661 C CA . ILE A 1 341 ? 35.569 22.684 -42.575 1.00 83.31 341 ILE A CA 1
ATOM 2662 C C . ILE A 1 341 ? 35.501 23.250 -43.988 1.00 83.31 341 ILE A C 1
ATOM 2664 O O . ILE A 1 341 ? 36.030 24.330 -44.230 1.00 83.31 341 ILE A O 1
ATOM 2668 N N . ILE A 1 342 ? 34.878 22.531 -44.920 1.00 82.44 342 ILE A N 1
ATOM 2669 C CA . ILE A 1 342 ? 34.716 22.988 -46.304 1.00 82.44 342 ILE A CA 1
ATOM 2670 C C . ILE A 1 342 ? 33.225 23.164 -46.569 1.00 82.44 342 ILE A C 1
ATOM 2672 O O . ILE A 1 342 ? 32.466 22.203 -46.463 1.00 82.44 342 ILE A O 1
ATOM 2676 N N . VAL A 1 343 ? 32.819 24.384 -46.918 1.00 79.31 343 VAL A N 1
ATOM 2677 C CA . VAL A 1 343 ? 31.447 24.733 -47.311 1.00 79.31 343 VAL A CA 1
ATOM 2678 C C . VAL A 1 343 ? 31.504 25.274 -48.735 1.00 79.31 343 VAL A C 1
ATOM 2680 O O . VAL A 1 343 ? 32.294 26.171 -49.025 1.00 79.31 343 VAL A O 1
ATOM 2683 N N . ASP A 1 344 ? 30.731 24.681 -49.646 1.00 76.69 344 ASP A N 1
ATOM 2684 C CA . ASP A 1 344 ? 30.689 25.049 -51.072 1.00 76.69 344 ASP A CA 1
ATOM 2685 C C . ASP A 1 344 ? 32.073 25.138 -51.750 1.00 76.69 344 ASP A C 1
ATOM 2687 O O . ASP A 1 344 ? 32.320 25.963 -52.630 1.00 76.69 344 ASP A O 1
ATOM 2691 N N . GLY A 1 345 ? 33.006 24.277 -51.329 1.00 78.12 345 GLY A N 1
ATOM 2692 C CA . GLY A 1 345 ? 34.368 24.213 -51.867 1.00 78.12 345 GLY A CA 1
ATOM 2693 C C . GLY A 1 345 ? 35.363 25.214 -51.267 1.00 78.12 345 GLY A C 1
ATOM 2694 O O . GLY A 1 345 ? 36.534 25.172 -51.641 1.00 78.12 345 GLY A O 1
ATOM 2695 N N . ASN A 1 346 ? 34.945 26.061 -50.320 1.00 81.94 346 ASN A N 1
ATOM 2696 C CA . ASN A 1 346 ? 35.814 27.004 -49.610 1.00 81.94 346 ASN A CA 1
ATOM 2697 C C . ASN A 1 346 ? 36.017 26.592 -48.146 1.00 81.94 346 ASN A C 1
ATOM 2699 O O . ASN A 1 346 ? 35.101 26.080 -47.505 1.00 81.94 346 ASN A O 1
ATOM 2703 N N . GLU A 1 347 ? 37.211 26.840 -47.604 1.00 83.38 347 GLU A N 1
ATOM 2704 C CA . GLU A 1 347 ? 37.490 26.607 -46.184 1.00 83.38 347 GLU A CA 1
ATOM 2705 C C . GLU A 1 347 ? 36.746 27.638 -45.320 1.00 83.38 347 GLU A C 1
ATOM 2707 O O . GLU A 1 347 ? 36.922 28.849 -45.477 1.00 83.38 347 GLU A O 1
ATOM 2712 N N . ALA A 1 348 ? 35.894 27.149 -44.421 1.00 81.62 348 ALA A N 1
ATOM 2713 C CA . ALA A 1 348 ? 35.095 27.955 -43.512 1.00 81.62 348 ALA A CA 1
ATOM 2714 C C . ALA A 1 348 ? 35.736 27.980 -42.119 1.00 81.62 348 ALA A C 1
ATOM 2716 O O . ALA A 1 348 ? 36.061 26.940 -41.542 1.00 81.62 348 ALA A O 1
ATOM 2717 N N . PHE A 1 349 ? 35.877 29.177 -41.551 1.00 78.94 349 PHE A N 1
ATOM 2718 C CA . P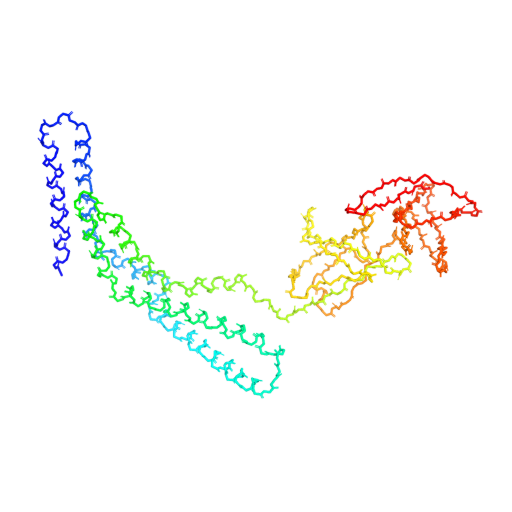HE A 1 349 ? 36.367 29.368 -40.188 1.00 78.94 349 PHE A CA 1
ATOM 2719 C C . PHE A 1 349 ? 35.210 29.665 -39.248 1.00 78.94 349 PHE A C 1
ATOM 2721 O O . PHE A 1 349 ? 34.336 30.467 -39.563 1.00 78.94 349 PHE A O 1
ATOM 2728 N N . CYS A 1 350 ? 35.246 29.060 -38.064 1.00 81.75 350 CYS A N 1
ATOM 2729 C CA . CYS A 1 350 ? 34.209 29.240 -37.063 1.00 81.75 350 CYS A CA 1
ATOM 2730 C C . CYS A 1 350 ? 34.785 29.374 -35.657 1.00 81.75 350 CYS A C 1
ATOM 2732 O O . CYS A 1 350 ? 35.733 28.671 -35.288 1.00 81.75 350 CYS A O 1
ATOM 2734 N N . SER A 1 351 ? 34.196 30.263 -34.858 1.00 85.94 351 SER A N 1
ATOM 2735 C CA . SER A 1 351 ? 34.485 30.384 -33.433 1.00 85.94 351 SER A CA 1
ATOM 2736 C C . SER A 1 351 ? 33.733 29.314 -32.644 1.00 85.94 351 SER A C 1
ATOM 2738 O O . SER A 1 351 ? 32.516 29.182 -32.744 1.00 85.94 351 SER A O 1
ATOM 2740 N N . TRP A 1 352 ? 34.474 28.557 -31.834 1.00 88.06 352 TRP A N 1
ATOM 2741 C CA . TRP A 1 352 ? 33.913 27.537 -30.952 1.00 88.06 352 TRP A CA 1
ATOM 2742 C C . TRP A 1 352 ? 33.595 28.127 -29.580 1.00 88.06 352 TRP A C 1
ATOM 2744 O O . TRP A 1 352 ? 34.477 28.697 -28.934 1.00 88.06 352 TRP A O 1
ATOM 2754 N N . TYR A 1 353 ? 32.363 27.938 -29.120 1.00 90.56 353 TYR A N 1
ATOM 2755 C CA . TYR A 1 353 ? 31.895 28.343 -27.798 1.00 90.56 353 TYR A CA 1
ATOM 2756 C C . TYR A 1 353 ? 31.645 27.117 -26.927 1.00 90.56 353 TYR A C 1
ATOM 2758 O O . TYR A 1 353 ? 31.053 26.138 -27.381 1.00 90.56 353 TYR A O 1
ATOM 2766 N N . ASP A 1 354 ? 32.089 27.168 -25.673 1.00 89.94 354 ASP A N 1
ATOM 2767 C CA . ASP A 1 354 ? 31.876 26.072 -24.733 1.00 89.94 354 ASP A CA 1
ATOM 2768 C C . ASP A 1 354 ? 30.425 26.062 -24.228 1.00 89.94 354 ASP A C 1
ATOM 2770 O O . ASP A 1 354 ? 29.912 27.062 -23.720 1.00 89.94 354 ASP A O 1
ATOM 2774 N N . ILE A 1 355 ? 2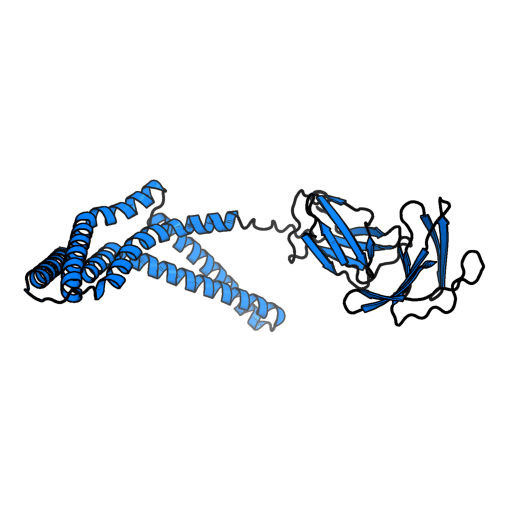9.784 24.898 -24.311 1.00 90.69 355 ILE A N 1
ATOM 2775 C CA . ILE A 1 355 ? 28.439 24.626 -23.798 1.00 90.69 355 ILE A CA 1
ATOM 2776 C C . ILE A 1 355 ? 28.510 23.451 -22.838 1.00 90.69 355 ILE A C 1
ATOM 2778 O O . ILE A 1 355 ? 29.286 22.513 -23.020 1.00 90.69 355 ILE A O 1
ATOM 2782 N N . LYS A 1 356 ? 27.684 23.491 -21.795 1.00 88.06 356 LYS A N 1
ATOM 2783 C CA . LYS A 1 356 ? 27.522 22.370 -20.874 1.00 88.06 356 LYS A CA 1
ATOM 2784 C C . LYS A 1 356 ? 26.227 21.636 -21.175 1.00 88.06 356 LYS A C 1
ATOM 2786 O O . LYS A 1 356 ? 25.161 22.245 -21.169 1.00 88.06 356 LYS A O 1
ATOM 2791 N N . TRP A 1 357 ? 26.330 20.331 -21.381 1.00 85.19 357 TRP A N 1
ATOM 2792 C CA . TRP A 1 357 ? 25.190 19.426 -21.444 1.00 85.19 357 TRP A CA 1
ATOM 2793 C C . TRP A 1 357 ? 25.367 18.376 -20.354 1.00 85.19 357 TRP A C 1
ATOM 2795 O O . TRP A 1 357 ? 26.234 17.509 -20.453 1.00 85.19 357 TRP A O 1
ATOM 2805 N N . TYR A 1 358 ? 24.594 18.508 -19.273 1.00 84.50 358 TYR A N 1
ATOM 2806 C CA . TYR A 1 358 ? 24.837 17.785 -18.021 1.00 84.50 358 TYR A CA 1
ATOM 2807 C C . TYR A 1 358 ? 26.301 17.955 -17.559 1.00 84.50 358 TYR A C 1
ATOM 2809 O O . TYR A 1 358 ? 26.773 19.087 -17.432 1.00 84.50 358 TYR A O 1
ATOM 2817 N N . ASP A 1 359 ? 27.025 16.855 -17.345 1.00 83.25 359 ASP A N 1
ATOM 2818 C CA . ASP A 1 359 ? 28.433 16.851 -16.928 1.00 83.25 359 ASP A CA 1
ATOM 2819 C C . ASP A 1 359 ? 29.422 16.871 -18.113 1.00 83.25 359 ASP A C 1
ATOM 2821 O O . ASP A 1 359 ? 30.635 16.767 -17.921 1.00 83.25 359 ASP A O 1
ATOM 2825 N N . LEU A 1 360 ? 28.928 17.009 -19.350 1.00 84.69 360 LEU A N 1
ATOM 2826 C CA . LEU A 1 360 ? 29.738 17.008 -20.567 1.00 84.69 360 LEU A CA 1
ATOM 2827 C C . LEU A 1 360 ? 29.996 18.434 -21.061 1.00 84.69 360 LEU A C 1
ATOM 2829 O O . LEU A 1 360 ? 29.089 19.264 -21.147 1.00 84.69 360 LEU A O 1
ATOM 2833 N N . THR A 1 361 ? 31.247 18.700 -21.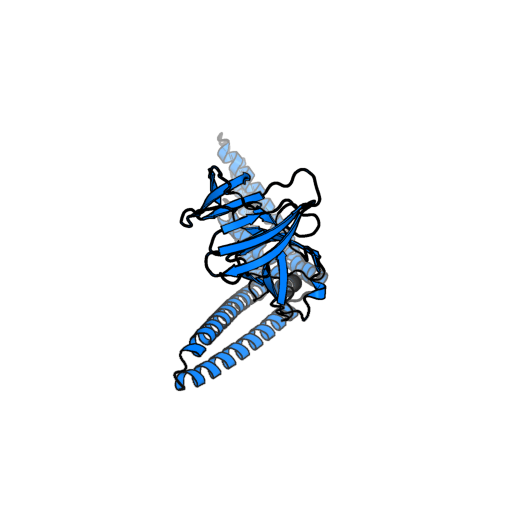437 1.00 88.44 361 THR A N 1
ATOM 2834 C CA . THR A 1 361 ? 31.649 19.928 -22.131 1.00 88.44 361 THR A CA 1
ATOM 2835 C C . THR A 1 361 ? 31.608 19.716 -23.641 1.00 88.44 361 THR A C 1
ATOM 2837 O O . THR A 1 361 ? 32.328 18.884 -24.201 1.00 88.44 361 THR A O 1
ATOM 2840 N N . LEU A 1 362 ? 30.741 20.481 -24.292 1.00 91.31 362 LEU A N 1
ATOM 2841 C CA . LEU A 1 362 ? 30.551 20.527 -25.733 1.00 91.31 362 LEU A CA 1
ATOM 2842 C C . LEU A 1 362 ? 31.115 21.834 -26.284 1.00 91.31 362 LEU A C 1
ATOM 2844 O O . LEU A 1 362 ? 31.237 22.819 -25.558 1.00 91.31 362 LEU A O 1
ATOM 2848 N N . LYS A 1 363 ? 31.436 21.844 -27.573 1.00 90.94 363 LYS A N 1
ATOM 2849 C CA . LYS A 1 363 ? 31.810 23.046 -28.315 1.00 90.94 363 LYS A CA 1
ATOM 2850 C C . LYS A 1 363 ? 30.817 23.254 -29.450 1.00 90.94 363 LYS A C 1
ATOM 2852 O O . LYS A 1 363 ? 30.663 22.360 -30.279 1.00 90.94 363 LYS A O 1
ATOM 2857 N N . GLU A 1 364 ? 30.160 24.409 -29.474 1.00 91.12 364 GLU A N 1
ATOM 2858 C CA . GLU A 1 364 ? 29.235 24.835 -30.533 1.00 91.12 364 GLU A CA 1
ATOM 2859 C C . GLU A 1 364 ? 29.925 25.832 -31.462 1.00 91.12 364 GLU A C 1
ATOM 2861 O O . GLU A 1 364 ? 30.676 26.703 -31.024 1.00 91.12 364 GLU A O 1
ATOM 2866 N N . CYS A 1 365 ? 29.637 25.705 -32.746 1.00 88.50 365 CYS A N 1
ATOM 2867 C CA . CYS A 1 365 ? 30.019 26.607 -33.812 1.00 88.50 365 CYS A CA 1
ATOM 2868 C C . CYS A 1 365 ? 28.782 26.848 -34.692 1.00 88.50 365 CYS A C 1
ATOM 2870 O O . CYS A 1 365 ? 28.072 25.900 -35.021 1.00 88.50 365 CYS A O 1
ATOM 2872 N N . ARG A 1 366 ? 28.526 28.097 -35.092 1.00 85.06 366 ARG A N 1
ATOM 2873 C CA . ARG A 1 366 ? 27.454 28.449 -36.037 1.00 85.06 366 ARG A CA 1
ATOM 2874 C C . ARG A 1 366 ? 28.064 29.020 -37.311 1.00 85.06 366 ARG A C 1
ATOM 2876 O O . ARG A 1 366 ? 28.887 29.931 -37.218 1.00 85.06 366 ARG A O 1
ATOM 2883 N N . LEU A 1 367 ? 27.666 28.463 -38.450 1.00 76.25 367 LEU A N 1
ATOM 2884 C CA . LEU A 1 367 ? 28.113 28.796 -39.801 1.00 76.25 367 LEU A CA 1
ATOM 2885 C C . LEU A 1 367 ? 26.963 29.346 -40.641 1.00 76.25 367 LEU A C 1
ATOM 2887 O O . LEU A 1 367 ? 25.820 28.843 -40.485 1.00 76.25 367 LEU A O 1
#

Radius of gyration: 37.54 Å; chains: 1; bounding box: 68×65×104 Å

pLDDT: mean 83.56, std 11.89, range [39.25, 94.94]

Secondary structure (DSSP, 8-state):
-HHHHHHHHHHHHHHHHHHHHHHS----HHHHHHHHHHHHHHHHHHHHHHTHHHHHHHHHHHHHHHT--HHHHHHHHHHHHHHHHHHHHHHHHHHHHHHTTT-HHHHHHHHHHHHHHHHHHHHHHHHHHHHHHHHHHHHHHHHHHHHHHTSGGGTTHHHHHHHHHHHHHHHHHHHHHHHHHHHHHHHS----S----EEEEEEETTSPBPSS-EEEEEETT-SS-SEEEE--TTSEEEE-SSSS-PPTT-EEEEEEEETTEEE--BS-EEEGGGGTT--EEEEEETTEEEETTEEEEE-TTTEEEEEEEEETTEEEEEEEESSS---EEEEEETT------EETTEEPP---EEEEETTEEEEEEE-

Sequence (367 aa):
MDFLLLATNLALLTYIIGVIVLALPIPYKGIRKWGILLIVDALSAMVLISIYGALLYMGDFILNLLGYSWDSFFSWLIVRTGALIAVFGGLSYVSSILRNVHYFLVTSPLNLAITYVSLALSALKLIYFLSVVIYSLREKLMLLGLILYSIPFRIGKGVGAFLIAASIIMYVGFPLLPAFIAFLNTNVRTPSLGFTTVTLHVIDSAYNSVPYPIVLMYKEESDEPAARILGDFRGKVMIGDGKDVIPENTTLIINVEFMGYVYVPSPSRIYTKELSGVSDIKLVIENLIYANGLSIIFDRENVYVRLESYHGDIVNASVIVLGSDGSLTLVRYSYVDIAFIIVDGNEAFCSWYDIKWYDLT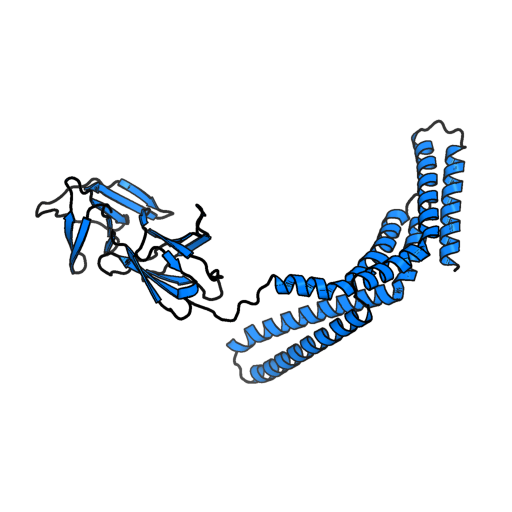LKECRL